Protein AF-A0AA43BZS1-F1 (afdb_monomer_lite)

Foldseek 3Di:
DDPPPPPPPDPPPLLVVLVVQLVVLVVCCVPPNVLSLLSNLCSLQVVVVCVVVVVDDDPPCPVVPDPCVVLSVCLNCVLNVLSNVVSVCVVVVNPCVPPPLVSLLSNLLSSVVVVLVVLCVPPNLLLSLLVVLVVVLVVLVVVLVCVLVVVVPDDDDPVNSVVSVVVSCVVRVVSNVLSVVCNVPLLVSLVVLLVVLVVCCVVCVVVCVVVVDDPSVVSSVCSVRNVSSNSSSVSSNPPDPPPDPVPPPPPPPD

pLDDT: mean 76.01, std 12.67, range [39.31, 96.25]

Structure (mmCIF, N/CA/C/O backbone):
data_AF-A0AA43BZS1-F1
#
_entry.id   AF-A0AA43BZS1-F1
#
loop_
_atom_site.group_PDB
_atom_site.id
_atom_site.type_symbol
_atom_site.label_atom_id
_atom_site.label_alt_id
_atom_site.label_comp_id
_atom_site.label_asym_id
_atom_site.label_entity_id
_atom_site.label_seq_id
_atom_site.pdbx_PDB_ins_code
_atom_site.Cartn_x
_atom_site.Cartn_y
_atom_site.Cartn_z
_atom_site.occupancy
_atom_site.B_iso_or_equiv
_atom_site.auth_seq_id
_atom_site.auth_comp_id
_atom_site.auth_asym_id
_atom_site.auth_atom_id
_atom_site.pdbx_PDB_model_num
ATOM 1 N N . MET A 1 1 ? -8.478 15.713 36.313 1.00 43.59 1 MET A N 1
ATOM 2 C CA . MET A 1 1 ? -8.387 14.902 35.077 1.00 43.59 1 MET A CA 1
ATOM 3 C C . MET A 1 1 ? -7.015 15.096 34.445 1.00 43.59 1 MET A C 1
ATOM 5 O O . MET A 1 1 ? -6.800 16.053 33.711 1.00 43.59 1 MET A O 1
ATOM 9 N N . ALA A 1 2 ? -6.055 14.243 34.801 1.00 39.31 2 ALA A N 1
ATOM 10 C CA . ALA A 1 2 ? -4.711 14.288 34.236 1.00 39.31 2 ALA A CA 1
ATOM 11 C C . ALA A 1 2 ? -4.732 13.623 32.853 1.00 39.31 2 ALA A C 1
ATOM 13 O O . ALA A 1 2 ? -5.056 12.443 32.741 1.00 39.31 2 ALA A O 1
ATOM 14 N N . ARG A 1 3 ? -4.402 14.378 31.797 1.00 50.75 3 ARG A N 1
ATOM 15 C CA . ARG A 1 3 ? -4.101 13.808 30.479 1.00 50.75 3 ARG A CA 1
ATOM 16 C C . ARG A 1 3 ? -2.935 12.840 30.666 1.00 50.75 3 ARG A C 1
ATOM 18 O O . ARG A 1 3 ? -1.816 13.290 30.902 1.00 50.75 3 ARG A O 1
ATOM 25 N N . GLN A 1 4 ? -3.185 11.534 30.569 1.00 46.75 4 GLN A N 1
ATOM 26 C CA . GLN A 1 4 ? -2.123 10.566 30.324 1.00 46.75 4 GLN A CA 1
ATOM 27 C C . GLN A 1 4 ? -1.453 10.991 29.018 1.00 46.75 4 GLN A C 1
ATOM 29 O O . GLN A 1 4 ? -1.990 10.800 27.928 1.00 46.75 4 GLN A O 1
ATOM 34 N N . ALA A 1 5 ? -0.315 11.670 29.145 1.00 46.59 5 ALA A N 1
ATOM 35 C CA . ALA A 1 5 ? 0.563 11.950 28.034 1.00 46.59 5 ALA A CA 1
ATOM 36 C C . ALA A 1 5 ? 0.960 10.587 27.471 1.00 46.59 5 ALA A C 1
ATOM 38 O O . ALA A 1 5 ? 1.724 9.852 28.098 1.00 46.59 5 ALA A O 1
ATOM 39 N N . GLY A 1 6 ? 0.350 10.219 26.343 1.00 43.16 6 GLY A N 1
ATOM 40 C CA . GLY A 1 6 ? 0.634 8.980 25.642 1.00 43.16 6 GLY A CA 1
ATOM 41 C C . GLY A 1 6 ? 2.108 8.970 25.290 1.00 43.16 6 GLY A C 1
ATOM 42 O O . GLY A 1 6 ? 2.522 9.603 24.320 1.00 43.16 6 GLY A O 1
ATOM 43 N N . ARG A 1 7 ? 2.911 8.286 26.109 1.00 47.22 7 ARG A N 1
ATOM 44 C CA . ARG A 1 7 ? 4.278 7.945 25.749 1.00 47.22 7 ARG A CA 1
ATOM 45 C C . ARG A 1 7 ? 4.152 7.129 24.476 1.00 47.22 7 ARG A C 1
ATOM 47 O O . ARG A 1 7 ? 3.562 6.052 24.489 1.00 47.22 7 ARG A O 1
ATOM 54 N N . VAL A 1 8 ? 4.636 7.688 23.373 1.00 54.53 8 VAL A N 1
ATOM 55 C CA . VAL A 1 8 ? 4.822 6.943 22.135 1.00 54.53 8 VAL A CA 1
ATOM 56 C C . VAL A 1 8 ? 5.795 5.829 22.495 1.00 54.53 8 VAL A C 1
ATOM 58 O O . VAL A 1 8 ? 6.984 6.081 22.676 1.00 54.53 8 VAL A O 1
ATOM 61 N N . ALA A 1 9 ? 5.269 4.628 22.733 1.00 58.72 9 ALA A N 1
ATOM 62 C CA . ALA A 1 9 ? 6.090 3.461 22.983 1.00 58.72 9 ALA A CA 1
ATOM 63 C C . ALA A 1 9 ? 6.935 3.262 21.727 1.00 58.72 9 ALA A C 1
ATOM 65 O O . ALA A 1 9 ? 6.395 3.083 20.632 1.00 58.72 9 ALA A O 1
ATOM 66 N N . LEU A 1 10 ? 8.252 3.399 21.873 1.00 59.41 10 LEU A N 1
ATOM 67 C CA . LEU A 1 10 ? 9.164 3.116 20.778 1.00 59.41 10 LEU A CA 1
ATOM 68 C C . LEU A 1 10 ? 8.931 1.666 20.340 1.00 59.41 10 LEU A C 1
ATOM 70 O O . LEU A 1 10 ? 8.751 0.800 21.204 1.00 59.41 10 LEU A O 1
ATOM 74 N N . PRO A 1 11 ? 8.894 1.394 19.025 1.00 61.44 11 PRO A N 1
ATOM 75 C CA . PRO A 1 11 ? 8.730 0.036 18.542 1.00 61.44 11 PRO A CA 1
ATOM 76 C C . PRO A 1 11 ? 9.840 -0.846 19.128 1.00 61.44 11 PRO A C 1
ATOM 78 O O . PRO A 1 11 ? 10.989 -0.402 19.231 1.00 61.44 11 PRO A O 1
ATOM 81 N N . PRO A 1 12 ? 9.518 -2.085 19.526 1.00 75.62 12 PRO A N 1
ATOM 82 C CA . PRO A 1 12 ? 10.500 -2.975 20.120 1.00 75.62 12 PRO A CA 1
ATOM 83 C C . PRO A 1 12 ? 11.633 -3.231 19.112 1.00 75.62 12 PRO A C 1
ATOM 85 O O . PRO A 1 12 ? 11.389 -3.361 17.909 1.00 75.62 12 PRO A O 1
ATOM 88 N N . LEU A 1 13 ? 12.879 -3.308 19.600 1.00 74.94 13 LEU A N 1
ATOM 89 C CA . LEU A 1 13 ? 14.094 -3.501 18.786 1.00 74.94 13 LEU A CA 1
ATOM 90 C C . LEU A 1 13 ? 13.976 -4.591 17.695 1.00 74.94 13 LEU A C 1
ATOM 92 O O . LEU A 1 13 ? 14.428 -4.340 16.577 1.00 74.94 13 LEU A O 1
ATOM 96 N N . PRO A 1 14 ? 13.335 -5.755 17.938 1.00 73.69 14 PRO A N 1
ATOM 97 C CA . PRO A 1 14 ? 13.127 -6.773 16.907 1.00 73.69 14 PRO A CA 1
ATOM 98 C C . PRO A 1 14 ? 12.313 -6.275 15.709 1.00 73.69 14 PRO A C 1
ATOM 100 O O . PRO A 1 14 ? 12.603 -6.643 14.575 1.00 73.69 14 PRO A O 1
ATOM 103 N N . GLY A 1 15 ? 11.316 -5.415 15.938 1.00 71.62 15 GLY A N 1
ATOM 104 C CA . GLY A 1 15 ? 10.502 -4.831 14.872 1.00 71.62 15 GLY A CA 1
ATOM 105 C C . GLY A 1 15 ? 11.292 -3.842 14.015 1.00 71.62 15 GLY A C 1
ATOM 106 O O . GLY A 1 15 ? 11.150 -3.835 12.794 1.00 71.62 15 GLY A O 1
ATOM 107 N N . LEU A 1 16 ? 12.174 -3.055 14.637 1.00 75.38 16 LEU A N 1
ATOM 108 C CA . LEU A 1 16 ? 13.083 -2.157 13.917 1.00 75.38 16 LEU A CA 1
ATOM 109 C C . LEU A 1 16 ? 14.104 -2.938 13.083 1.00 75.38 16 LEU A C 1
ATOM 111 O O . LEU A 1 16 ? 14.312 -2.613 11.916 1.00 75.38 16 LEU A O 1
ATOM 115 N N . ALA A 1 17 ? 14.695 -3.991 13.653 1.00 78.88 17 ALA A N 1
ATOM 116 C CA . ALA A 1 17 ? 15.634 -4.857 12.945 1.00 78.88 17 ALA A CA 1
ATOM 117 C C . ALA A 1 17 ? 14.970 -5.555 11.748 1.00 78.88 17 ALA A C 1
ATOM 119 O O . ALA A 1 17 ? 15.540 -5.589 10.661 1.00 78.88 17 ALA A O 1
ATOM 120 N N . ALA A 1 18 ? 13.741 -6.044 11.923 1.00 76.75 18 ALA A N 1
ATOM 121 C CA . ALA A 1 18 ? 12.949 -6.649 10.860 1.00 76.75 18 ALA A CA 1
ATOM 122 C C . ALA A 1 18 ? 12.664 -5.676 9.714 1.00 76.75 18 ALA A C 1
ATOM 124 O O . ALA A 1 18 ? 12.919 -5.994 8.555 1.00 76.75 18 ALA A O 1
ATOM 125 N N . ALA A 1 19 ? 12.190 -4.469 10.040 1.00 70.88 19 ALA A N 1
ATOM 126 C CA . ALA A 1 19 ? 11.928 -3.428 9.053 1.00 70.88 19 ALA A CA 1
ATOM 127 C C . ALA A 1 19 ? 13.203 -3.045 8.286 1.00 70.88 19 ALA A C 1
ATOM 129 O O . ALA A 1 19 ? 13.174 -2.947 7.060 1.00 70.88 19 ALA A O 1
ATOM 130 N N . ALA A 1 20 ? 14.330 -2.896 8.989 1.00 81.06 20 ALA A N 1
ATOM 131 C CA . ALA A 1 20 ? 15.623 -2.637 8.366 1.00 81.06 20 ALA A CA 1
ATOM 132 C C . ALA A 1 20 ? 16.044 -3.776 7.424 1.00 81.06 20 ALA A C 1
ATOM 134 O O . ALA A 1 20 ? 16.483 -3.501 6.311 1.00 81.06 20 ALA A O 1
ATOM 135 N N . LEU A 1 21 ? 15.855 -5.040 7.824 1.00 83.69 21 LEU A N 1
ATOM 136 C CA . LEU A 1 21 ? 16.165 -6.203 6.986 1.00 83.69 21 LEU A CA 1
ATOM 137 C C . LEU A 1 21 ? 15.304 -6.244 5.714 1.00 83.69 21 LEU A C 1
ATOM 139 O O . LEU A 1 21 ? 15.823 -6.544 4.642 1.00 83.69 21 LEU A O 1
ATOM 143 N N . VAL A 1 22 ? 14.008 -5.916 5.820 1.00 76.69 22 VAL A N 1
ATOM 144 C CA . VAL A 1 22 ? 13.105 -5.816 4.660 1.00 76.69 22 VAL A CA 1
ATOM 145 C C . VAL A 1 22 ? 13.590 -4.740 3.698 1.00 76.69 22 VAL A C 1
ATOM 147 O O . VAL A 1 22 ? 13.794 -5.024 2.519 1.00 76.69 22 VAL A O 1
ATOM 150 N N . ILE A 1 23 ? 13.807 -3.522 4.200 1.00 76.38 23 ILE A N 1
ATOM 151 C CA . ILE A 1 23 ? 14.242 -2.381 3.383 1.00 76.38 23 ILE A CA 1
ATOM 152 C C . ILE A 1 23 ? 15.582 -2.693 2.713 1.00 76.38 23 ILE A C 1
ATOM 154 O O . ILE A 1 23 ? 15.722 -2.522 1.504 1.00 76.38 23 ILE A O 1
ATOM 158 N N . LEU A 1 24 ? 16.549 -3.195 3.480 1.00 82.75 24 LEU A N 1
ATOM 159 C CA . LEU A 1 24 ? 17.873 -3.528 2.972 1.00 82.75 24 LEU A CA 1
ATOM 160 C C . LEU A 1 24 ? 17.811 -4.658 1.939 1.00 82.75 24 LEU A C 1
ATOM 162 O O . LEU A 1 24 ? 18.453 -4.557 0.901 1.00 82.75 24 LEU A O 1
ATOM 166 N N . GLY A 1 25 ? 17.016 -5.701 2.186 1.00 80.69 25 GLY A N 1
ATOM 167 C CA . GLY A 1 25 ? 16.848 -6.813 1.253 1.00 80.69 25 GLY A CA 1
ATOM 168 C C . GLY A 1 25 ? 16.236 -6.385 -0.078 1.00 80.69 25 GLY A C 1
ATOM 169 O O . GLY A 1 25 ? 16.700 -6.821 -1.128 1.00 80.69 25 GLY A O 1
ATOM 170 N N . VAL A 1 26 ? 15.245 -5.487 -0.048 1.00 76.19 26 VAL A N 1
ATOM 171 C CA . VAL A 1 26 ? 14.644 -4.915 -1.263 1.00 76.19 26 VAL A CA 1
ATOM 172 C C . VAL A 1 26 ? 15.638 -4.020 -2.003 1.00 76.19 26 VAL A C 1
ATOM 174 O O . VAL A 1 26 ? 15.791 -4.148 -3.211 1.00 76.19 26 VAL A O 1
ATOM 177 N N . LEU A 1 27 ? 16.359 -3.137 -1.308 1.00 73.62 27 LEU A N 1
ATOM 178 C CA . LEU A 1 27 ? 17.351 -2.277 -1.963 1.00 73.62 27 LEU A CA 1
ATOM 179 C C . LEU A 1 27 ? 18.484 -3.105 -2.585 1.00 73.62 27 LEU A C 1
ATOM 181 O O . LEU A 1 27 ? 18.832 -2.911 -3.747 1.00 73.62 27 LEU A O 1
ATOM 185 N N . LEU A 1 28 ? 19.034 -4.070 -1.849 1.00 78.31 28 LEU A N 1
ATOM 186 C CA . LEU A 1 28 ? 20.093 -4.940 -2.362 1.00 78.31 28 LEU A CA 1
ATOM 187 C C . LEU A 1 28 ? 19.616 -5.811 -3.530 1.00 78.31 28 LEU A C 1
ATOM 189 O O . LEU A 1 28 ? 20.401 -6.068 -4.443 1.00 78.31 28 LEU A O 1
ATOM 193 N N . SER A 1 29 ? 18.349 -6.238 -3.538 1.00 75.19 29 SER A N 1
ATOM 194 C CA . SER A 1 29 ? 17.811 -7.000 -4.666 1.00 75.19 29 SER A CA 1
ATOM 195 C C . SER A 1 29 ? 17.658 -6.155 -5.925 1.00 75.19 29 SER A C 1
ATOM 197 O O . SER A 1 29 ? 17.888 -6.662 -7.019 1.00 75.19 29 SER A O 1
ATOM 199 N N . MET A 1 30 ? 17.336 -4.869 -5.769 1.00 72.75 30 MET A N 1
ATOM 200 C CA . MET A 1 30 ? 17.219 -3.928 -6.882 1.00 72.75 30 MET A CA 1
ATOM 201 C C . MET A 1 30 ? 18.576 -3.499 -7.452 1.00 72.75 30 MET A C 1
ATOM 203 O O . MET A 1 30 ? 18.679 -3.305 -8.660 1.00 72.75 30 MET A O 1
ATOM 207 N N . PHE A 1 31 ? 19.601 -3.328 -6.609 1.00 78.25 31 PHE A N 1
ATOM 208 C CA . PHE A 1 31 ? 20.868 -2.704 -7.023 1.00 78.25 31 PHE A CA 1
ATOM 209 C C . PHE A 1 31 ? 22.065 -3.653 -7.128 1.00 78.25 31 PHE A C 1
ATOM 211 O O . PHE A 1 31 ? 23.035 -3.307 -7.798 1.00 78.25 31 PHE A O 1
ATOM 218 N N . VAL A 1 32 ? 22.046 -4.808 -6.454 1.00 84.56 32 VAL A N 1
ATOM 219 C CA . VAL A 1 32 ? 23.227 -5.684 -6.344 1.00 84.56 32 VAL A CA 1
ATOM 220 C C . VAL A 1 32 ? 22.974 -7.049 -6.965 1.00 84.56 32 VAL A C 1
ATOM 222 O O . VAL A 1 32 ? 23.654 -7.428 -7.914 1.00 84.56 32 VAL A O 1
ATOM 225 N N . ALA A 1 33 ? 22.027 -7.811 -6.418 1.00 78.12 33 ALA A N 1
ATOM 226 C CA . ALA A 1 33 ? 21.714 -9.148 -6.907 1.00 78.12 33 ALA A CA 1
ATOM 227 C C . ALA A 1 33 ? 20.322 -9.582 -6.460 1.00 78.12 33 ALA A C 1
ATOM 229 O O . ALA A 1 33 ? 19.979 -9.499 -5.282 1.00 78.12 33 ALA A O 1
ATOM 230 N N . GLU A 1 34 ? 19.553 -10.162 -7.376 1.00 73.31 34 GLU A N 1
ATOM 231 C CA . GLU A 1 34 ? 18.164 -10.550 -7.117 1.00 73.31 34 GLU A CA 1
ATOM 232 C C . GLU A 1 34 ? 18.011 -11.546 -5.951 1.00 73.31 34 GLU A C 1
ATOM 234 O O . GLU A 1 34 ? 16.978 -11.572 -5.288 1.00 73.31 34 GLU A O 1
ATOM 239 N N . GLY A 1 35 ? 19.058 -12.319 -5.633 1.00 75.69 35 GLY A N 1
ATOM 240 C CA . GLY A 1 35 ? 19.080 -13.250 -4.499 1.00 75.69 35 GLY A CA 1
ATOM 241 C C . GLY A 1 35 ? 18.922 -12.594 -3.119 1.00 75.69 35 GLY A C 1
ATOM 242 O O . GLY A 1 35 ? 18.539 -13.261 -2.158 1.00 75.69 35 GLY A O 1
ATOM 243 N N . PHE A 1 36 ? 19.138 -11.280 -2.998 1.00 82.69 36 PHE A N 1
ATOM 244 C CA . PHE A 1 36 ? 18.903 -10.558 -1.742 1.00 82.69 36 PHE A CA 1
ATOM 245 C C . PHE A 1 36 ? 17.416 -10.404 -1.390 1.00 82.69 36 PHE A C 1
ATOM 247 O O . PHE A 1 36 ? 17.094 -10.029 -0.260 1.00 82.69 36 PHE A O 1
ATOM 254 N N . LEU A 1 37 ? 16.498 -10.793 -2.285 1.00 77.62 37 LEU A N 1
ATOM 255 C CA . LEU A 1 37 ? 15.070 -10.878 -1.968 1.00 77.62 37 LEU A CA 1
ATOM 256 C C . LEU A 1 37 ? 14.794 -11.850 -0.806 1.00 77.62 37 LEU A C 1
ATOM 258 O O . LEU A 1 37 ? 13.868 -11.632 -0.023 1.00 77.62 37 LEU A O 1
ATOM 262 N N . ALA A 1 38 ? 15.630 -12.882 -0.639 1.00 79.75 38 ALA A N 1
ATOM 263 C CA . ALA A 1 38 ? 15.563 -13.783 0.508 1.00 79.75 38 ALA A CA 1
ATOM 264 C C . ALA A 1 38 ? 15.770 -13.041 1.841 1.00 79.75 38 ALA A C 1
ATOM 266 O O . ALA A 1 38 ? 15.114 -13.362 2.832 1.00 79.75 38 ALA A O 1
ATOM 267 N N . LEU A 1 39 ? 16.621 -12.008 1.861 1.00 84.69 39 LEU A N 1
ATOM 268 C CA . LEU A 1 39 ? 16.833 -11.157 3.033 1.00 84.69 39 LEU A CA 1
ATOM 269 C C . LEU A 1 39 ? 15.561 -10.366 3.365 1.00 84.69 39 LEU A C 1
ATOM 271 O O . LEU A 1 39 ? 15.179 -10.267 4.528 1.00 84.69 39 LEU A O 1
ATOM 275 N N . ALA A 1 40 ? 14.855 -9.872 2.344 1.00 76.88 40 ALA A N 1
ATOM 276 C CA . ALA A 1 40 ? 13.576 -9.201 2.547 1.00 76.88 40 ALA A CA 1
ATOM 277 C C . ALA A 1 40 ? 12.517 -10.160 3.114 1.00 76.88 40 ALA A C 1
ATOM 279 O O . ALA A 1 40 ? 11.799 -9.806 4.051 1.00 76.88 40 ALA A O 1
ATOM 280 N N . GLY A 1 41 ? 12.476 -11.399 2.613 1.00 77.50 41 GLY A N 1
ATOM 281 C CA . GLY A 1 41 ? 11.651 -12.467 3.180 1.00 77.50 41 GLY A CA 1
ATOM 282 C C . GLY A 1 41 ? 11.986 -12.735 4.651 1.00 77.50 41 GLY A C 1
ATOM 283 O O . GLY A 1 41 ? 11.098 -12.724 5.501 1.00 77.50 41 GLY A O 1
ATOM 284 N N . LEU A 1 42 ? 13.266 -12.892 4.990 1.00 82.06 42 LEU A N 1
ATOM 285 C CA . LEU A 1 42 ? 13.703 -13.085 6.376 1.00 82.06 42 LEU A CA 1
ATOM 286 C C . LEU A 1 42 ? 13.335 -11.905 7.282 1.00 82.06 42 LEU A C 1
ATOM 288 O O . LEU A 1 42 ? 12.961 -12.122 8.428 1.00 82.06 42 LEU A O 1
ATOM 292 N N . GLY A 1 43 ? 13.378 -10.670 6.787 1.00 79.69 43 GLY A N 1
ATOM 293 C CA . GLY A 1 43 ? 12.904 -9.509 7.539 1.00 79.69 43 GLY A CA 1
ATOM 294 C C . GLY A 1 43 ? 11.401 -9.549 7.798 1.00 79.69 43 GLY A C 1
ATOM 295 O O . GLY A 1 43 ? 10.955 -9.307 8.918 1.00 79.69 43 GLY A O 1
ATOM 296 N N . ALA A 1 44 ? 10.618 -9.888 6.774 1.00 74.31 44 ALA A N 1
ATOM 297 C CA . ALA A 1 44 ? 9.161 -9.898 6.850 1.00 74.31 44 ALA A CA 1
ATOM 298 C C . ALA A 1 44 ? 8.627 -11.039 7.732 1.00 74.31 44 ALA A C 1
ATOM 300 O O . ALA A 1 44 ? 7.683 -10.843 8.498 1.00 74.31 44 ALA A O 1
ATOM 301 N N . PHE A 1 45 ? 9.237 -12.222 7.639 1.00 78.06 45 PHE A N 1
ATOM 302 C CA . PHE A 1 45 ? 8.758 -13.444 8.292 1.00 78.06 45 PHE A CA 1
ATOM 303 C C . PHE A 1 45 ? 9.565 -13.825 9.544 1.00 78.06 45 PHE A C 1
ATOM 305 O O . PHE A 1 45 ? 9.044 -14.499 10.434 1.00 78.06 45 PHE A O 1
ATOM 312 N N . GLY A 1 46 ? 10.815 -13.371 9.658 1.00 79.06 46 GLY A N 1
ATOM 313 C CA . GLY A 1 46 ? 11.747 -13.734 10.730 1.00 79.06 46 GLY A CA 1
ATOM 314 C C . GLY A 1 46 ? 11.235 -13.453 12.142 1.00 79.06 46 GLY A C 1
ATOM 315 O O . GLY A 1 46 ? 11.280 -14.363 12.965 1.00 79.06 46 GLY A O 1
ATOM 316 N N . PRO A 1 47 ? 10.671 -12.268 12.451 1.00 74.38 47 PRO A N 1
ATOM 317 C CA . PRO A 1 47 ? 10.100 -12.008 13.774 1.00 74.38 47 PRO A CA 1
ATOM 318 C C . PRO A 1 47 ? 8.980 -12.978 14.143 1.00 74.38 47 PRO A C 1
ATOM 320 O O . PRO A 1 47 ? 8.829 -13.323 15.310 1.00 74.38 47 PRO A O 1
ATOM 323 N N . GLY A 1 48 ? 8.202 -13.425 13.155 1.00 70.12 48 GLY A N 1
ATOM 324 C CA . GLY A 1 48 ? 7.151 -14.412 13.365 1.00 70.12 48 GLY A CA 1
ATOM 325 C C . GLY A 1 48 ? 7.698 -15.786 13.710 1.00 70.12 48 GLY A C 1
ATOM 326 O O . GLY A 1 48 ? 7.306 -16.371 14.716 1.00 70.12 48 GLY A O 1
ATOM 327 N N . ILE A 1 49 ? 8.684 -16.244 12.940 1.00 73.50 49 ILE A N 1
ATOM 328 C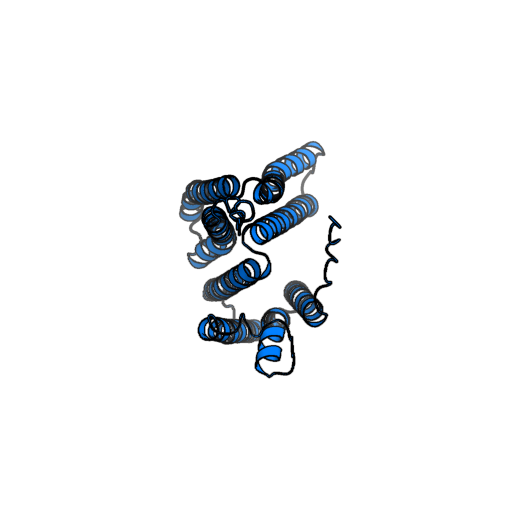 CA . ILE A 1 49 ? 9.380 -17.511 13.188 1.00 73.50 49 ILE A CA 1
ATOM 329 C C . ILE A 1 49 ? 10.063 -17.494 14.564 1.00 73.50 49 ILE A C 1
ATOM 331 O O . ILE A 1 49 ? 9.941 -18.445 15.329 1.00 73.50 49 ILE A O 1
ATOM 335 N N . LEU A 1 50 ? 10.734 -16.397 14.928 1.00 77.75 50 LEU A N 1
ATOM 336 C CA . LEU A 1 50 ? 11.411 -16.262 16.223 1.00 77.75 50 LEU A CA 1
ATOM 337 C C . LEU A 1 50 ? 10.438 -16.272 17.415 1.00 77.75 50 LEU A C 1
ATOM 339 O O . LEU A 1 50 ? 10.798 -16.745 18.497 1.00 77.75 50 LEU A O 1
ATOM 343 N N . ARG A 1 51 ? 9.209 -15.772 17.230 1.00 72.56 51 ARG A N 1
ATOM 344 C CA . ARG A 1 51 ? 8.135 -15.884 18.229 1.00 72.56 51 ARG A CA 1
ATOM 345 C C . ARG A 1 51 ? 7.621 -17.316 18.344 1.00 72.56 51 ARG A C 1
ATOM 347 O O . ARG A 1 51 ? 7.451 -17.797 19.459 1.00 72.56 51 ARG A O 1
ATOM 354 N N . GLU A 1 52 ? 7.421 -18.012 17.226 1.00 71.50 52 GLU A N 1
ATOM 355 C CA . GLU A 1 52 ? 6.979 -19.416 17.232 1.00 71.50 52 GLU A CA 1
ATOM 356 C C . GLU A 1 52 ? 8.006 -20.358 17.863 1.00 71.50 52 GLU A C 1
ATOM 358 O O . GLU A 1 52 ? 7.637 -21.270 18.600 1.00 71.50 52 GLU A O 1
ATOM 363 N N . LEU A 1 53 ? 9.295 -20.092 17.651 1.00 78.50 53 LEU A N 1
ATOM 364 C CA . LEU A 1 53 ? 10.394 -20.819 18.292 1.00 78.50 53 LEU A CA 1
ATOM 365 C C . LEU A 1 53 ? 10.556 -20.481 19.787 1.00 78.50 53 LEU A C 1
ATOM 367 O O . LEU A 1 53 ? 11.404 -21.063 20.463 1.00 78.50 53 LEU A O 1
ATOM 371 N N . GLY A 1 54 ? 9.772 -19.538 20.320 1.00 77.00 54 GLY A N 1
ATOM 372 C CA . GLY A 1 54 ? 9.822 -19.122 21.723 1.00 77.00 54 GLY A CA 1
ATOM 373 C C . GLY A 1 54 ? 11.065 -18.310 22.102 1.00 77.00 54 GLY A C 1
ATOM 374 O O . GLY A 1 54 ? 11.299 -18.085 23.291 1.00 77.00 54 GLY A O 1
ATOM 375 N N . TRP A 1 55 ? 11.859 -17.864 21.122 1.00 79.44 55 TRP A N 1
ATOM 376 C CA . TRP A 1 55 ? 13.048 -17.029 21.347 1.00 79.44 55 TRP A CA 1
ATOM 377 C C . TRP A 1 55 ? 12.688 -15.573 21.651 1.00 79.44 55 TRP A C 1
ATOM 379 O O . TRP A 1 55 ? 13.413 -14.897 22.377 1.00 79.44 55 TRP A O 1
ATOM 389 N N . LEU A 1 56 ? 11.548 -15.099 21.145 1.00 71.38 56 LEU A N 1
ATOM 390 C CA . LEU A 1 56 ? 10.974 -13.797 21.477 1.00 71.38 56 LEU A CA 1
ATOM 391 C C . LEU A 1 56 ? 9.801 -13.976 22.447 1.00 71.38 56 LEU A C 1
ATOM 393 O O . LEU A 1 56 ? 8.703 -14.354 22.046 1.00 71.38 56 LEU A O 1
ATOM 397 N N . ARG A 1 57 ? 10.040 -13.702 23.735 1.00 63.78 57 ARG A N 1
ATOM 398 C CA . ARG A 1 57 ? 8.994 -13.619 24.767 1.00 63.78 57 ARG A CA 1
ATOM 399 C C . ARG A 1 57 ? 8.491 -12.181 24.866 1.00 63.78 57 ARG A C 1
ATOM 401 O O . ARG A 1 57 ? 9.051 -11.392 25.619 1.00 63.78 57 ARG A O 1
ATOM 408 N N . ASP A 1 58 ? 7.446 -11.853 24.111 1.00 63.34 58 ASP A N 1
ATOM 409 C CA . ASP A 1 58 ? 6.667 -10.627 24.326 1.00 63.34 58 ASP A CA 1
ATOM 410 C C . ASP A 1 58 ? 5.527 -10.941 25.308 1.00 63.34 58 ASP A C 1
ATOM 412 O O . ASP A 1 58 ? 4.690 -11.813 25.062 1.00 63.34 58 ASP A O 1
ATOM 416 N N . HIS A 1 59 ? 5.530 -10.281 26.468 1.00 53.50 59 HIS A N 1
ATOM 417 C CA . HIS A 1 59 ? 4.630 -10.601 27.583 1.00 53.50 59 HIS A CA 1
ATOM 418 C C . HIS A 1 59 ? 3.196 -10.061 27.421 1.00 53.50 59 HIS A C 1
ATOM 420 O O . HIS A 1 59 ? 2.308 -10.507 28.144 1.00 53.50 59 HIS A O 1
ATOM 426 N N . ASP A 1 60 ? 2.934 -9.205 26.429 1.00 54.28 60 ASP A N 1
ATOM 427 C CA . ASP A 1 60 ? 1.630 -8.544 26.251 1.00 54.28 60 ASP A CA 1
ATOM 428 C C . ASP A 1 60 ? 0.677 -9.279 25.270 1.00 54.28 60 ASP A C 1
ATOM 430 O O . ASP A 1 60 ? -0.442 -8.832 25.018 1.00 54.28 60 ASP A O 1
ATOM 434 N N . GLU A 1 61 ? 1.082 -10.427 24.705 1.00 50.44 61 GLU A N 1
ATOM 435 C CA . GLU A 1 61 ? 0.478 -11.000 23.482 1.00 50.44 61 GLU A CA 1
ATOM 436 C C . GLU A 1 61 ? -0.407 -12.253 23.690 1.00 50.44 61 GLU A C 1
ATOM 438 O O . GLU A 1 61 ? -1.102 -12.688 22.765 1.00 50.44 61 GLU A O 1
ATOM 443 N N . PHE A 1 62 ? -0.470 -12.810 24.907 1.00 51.03 62 PHE A N 1
ATOM 444 C CA . PHE A 1 62 ? -1.210 -14.053 25.203 1.00 51.03 62 PHE A CA 1
ATOM 445 C C . PHE A 1 62 ? -2.746 -13.959 25.036 1.00 51.03 62 PHE A C 1
ATOM 447 O O . PHE A 1 62 ? -3.397 -14.992 24.895 1.00 51.03 62 PHE A O 1
ATOM 454 N N . GLN A 1 63 ? -3.346 -12.761 24.940 1.00 48.62 63 GLN A N 1
ATOM 455 C CA . GLN A 1 63 ? -4.783 -12.588 24.636 1.00 48.62 63 GLN A CA 1
ATOM 456 C C . GLN A 1 63 ? -5.114 -12.442 23.131 1.00 48.62 63 GLN A C 1
ATOM 458 O O . GLN A 1 63 ? -6.277 -12.552 22.749 1.00 48.62 63 GLN A O 1
ATOM 463 N N . ARG A 1 64 ? -4.119 -12.284 22.241 1.00 51.28 64 ARG A N 1
ATOM 464 C CA . ARG A 1 64 ? -4.313 -12.239 20.768 1.00 51.28 64 ARG A CA 1
ATOM 465 C C . ARG A 1 64 ? -4.140 -13.601 20.082 1.00 51.28 64 ARG A C 1
ATOM 467 O O . ARG A 1 64 ? -4.418 -13.761 18.895 1.00 51.28 64 ARG A O 1
ATOM 474 N N . GLN A 1 65 ? -3.654 -14.582 20.837 1.00 54.03 65 GLN A N 1
ATOM 475 C CA . GLN A 1 65 ? -3.014 -15.804 20.353 1.00 54.03 65 GLN A CA 1
ATOM 476 C C . GLN A 1 65 ? -3.945 -16.992 20.034 1.00 54.03 65 GLN A C 1
ATOM 478 O O . GLN A 1 65 ? -3.428 -18.062 19.719 1.00 54.03 65 GLN A O 1
ATOM 483 N N . ALA A 1 66 ? -5.278 -16.880 20.070 1.00 47.22 66 ALA A N 1
ATOM 484 C CA . ALA A 1 66 ? -6.161 -18.042 19.840 1.00 47.22 66 ALA A CA 1
ATOM 485 C C . ALA A 1 66 ? -6.873 -18.085 18.468 1.00 47.22 66 ALA A C 1
ATOM 487 O O . ALA A 1 66 ? -7.149 -19.173 17.976 1.00 47.22 66 ALA A O 1
ATOM 488 N N . ALA A 1 67 ? -7.123 -16.954 17.797 1.00 44.34 67 ALA A N 1
ATOM 489 C CA . ALA A 1 67 ? -8.002 -16.920 16.612 1.00 44.34 67 ALA A CA 1
ATOM 490 C C . ALA A 1 67 ? -7.292 -16.896 15.235 1.00 44.34 67 ALA A C 1
ATOM 492 O O . ALA A 1 67 ? -7.959 -16.821 14.206 1.00 44.34 67 ALA A O 1
ATOM 493 N N . HIS A 1 68 ? -5.954 -16.945 15.170 1.00 51.38 68 HIS A N 1
ATOM 494 C CA . HIS A 1 68 ? -5.224 -16.727 13.904 1.00 51.38 68 HIS A CA 1
ATOM 495 C C . HIS A 1 68 ? -4.077 -17.704 13.605 1.00 51.38 68 HIS A C 1
ATOM 497 O O . HIS A 1 68 ? -3.325 -17.471 12.666 1.00 51.38 68 HIS A O 1
ATOM 503 N N . ARG A 1 69 ? -3.922 -18.808 14.350 1.00 54.62 69 ARG A N 1
ATOM 504 C CA . ARG A 1 69 ? -2.745 -19.691 14.199 1.00 54.62 69 ARG A CA 1
ATOM 505 C C . ARG A 1 69 ? -2.648 -20.339 12.815 1.00 54.62 69 ARG A C 1
ATOM 507 O O . ARG A 1 69 ? -1.604 -20.256 12.191 1.00 54.62 69 ARG A O 1
ATOM 514 N N . ALA A 1 70 ? -3.729 -20.896 12.270 1.00 49.59 70 ALA A N 1
ATOM 515 C CA . ALA A 1 70 ? -3.661 -21.582 10.973 1.00 49.59 70 ALA A CA 1
ATOM 516 C C . ALA A 1 70 ? -3.364 -20.632 9.794 1.00 49.59 70 ALA A C 1
ATOM 518 O O . ALA A 1 70 ? -2.519 -20.938 8.959 1.00 49.59 70 ALA A O 1
ATOM 519 N N . GLY A 1 71 ? -4.012 -19.460 9.750 1.00 51.91 71 GLY A N 1
ATOM 520 C CA . GLY A 1 71 ? -3.778 -18.459 8.701 1.00 51.91 71 GLY A CA 1
ATOM 521 C C . GLY A 1 71 ? -2.400 -17.802 8.803 1.00 51.91 71 GLY A C 1
ATOM 522 O O . GLY A 1 71 ? -1.762 -17.541 7.788 1.00 51.91 71 GLY A O 1
ATOM 523 N N . TYR A 1 72 ? -1.909 -17.600 10.026 1.00 62.84 72 TYR A N 1
ATOM 524 C CA . TYR A 1 72 ? -0.574 -17.072 10.279 1.00 62.84 72 TYR A CA 1
ATOM 525 C C . TYR A 1 72 ? 0.532 -18.064 9.893 1.00 62.84 72 TYR A C 1
ATOM 527 O O . TYR A 1 72 ? 1.448 -17.687 9.166 1.00 62.84 72 TYR A O 1
ATOM 535 N N . HIS A 1 73 ? 0.410 -19.339 10.282 1.00 59.38 73 HIS A N 1
ATOM 536 C CA . HIS A 1 73 ? 1.360 -20.382 9.882 1.00 59.38 73 HIS A CA 1
ATOM 537 C C . HIS A 1 73 ? 1.335 -20.619 8.365 1.00 59.38 73 HIS A C 1
ATOM 539 O O . HIS A 1 73 ? 2.390 -20.725 7.746 1.00 59.38 73 HIS A O 1
ATOM 545 N N . ALA A 1 74 ? 0.151 -20.646 7.738 1.00 60.31 74 ALA A N 1
ATOM 546 C CA . ALA A 1 74 ? 0.030 -20.785 6.285 1.00 60.31 74 ALA A CA 1
ATOM 547 C C . ALA A 1 74 ? 0.652 -19.595 5.538 1.00 60.31 74 ALA A C 1
ATOM 549 O O . ALA A 1 74 ? 1.307 -19.788 4.515 1.00 60.31 74 ALA A O 1
ATOM 550 N N . TYR A 1 75 ? 0.505 -18.377 6.067 1.00 66.56 75 TYR A N 1
ATOM 551 C CA . TYR A 1 75 ? 1.163 -17.188 5.531 1.00 66.56 75 TYR A CA 1
ATOM 552 C C . TYR A 1 75 ? 2.685 -17.234 5.703 1.00 66.56 75 TYR A C 1
ATOM 554 O O . TYR A 1 75 ? 3.405 -16.935 4.754 1.00 66.56 75 TYR A O 1
ATOM 562 N N . LEU A 1 76 ? 3.186 -17.629 6.877 1.00 67.50 76 LEU A N 1
ATOM 563 C CA . LEU A 1 76 ? 4.624 -17.728 7.130 1.00 67.50 76 LEU A CA 1
ATOM 564 C C . LEU A 1 76 ? 5.270 -18.787 6.242 1.00 67.50 76 LEU A C 1
ATOM 566 O O . LEU A 1 76 ? 6.241 -18.496 5.551 1.00 67.50 76 LEU A O 1
ATOM 570 N N . ILE A 1 77 ? 4.708 -19.995 6.220 1.00 72.25 77 ILE A N 1
ATOM 571 C CA . ILE A 1 77 ? 5.242 -21.107 5.431 1.00 72.25 77 ILE A CA 1
ATOM 572 C C . ILE A 1 77 ? 5.088 -20.806 3.940 1.00 72.25 77 ILE A C 1
ATOM 574 O O . ILE A 1 77 ? 6.057 -20.923 3.194 1.00 72.25 77 ILE A O 1
ATOM 578 N N . GLY A 1 78 ? 3.904 -20.368 3.503 1.00 68.12 78 GLY A N 1
ATOM 579 C CA . GLY A 1 78 ? 3.630 -20.056 2.102 1.00 68.12 78 GLY A CA 1
ATOM 580 C C . GLY A 1 78 ? 4.456 -18.878 1.594 1.00 68.12 78 GLY A C 1
ATOM 581 O O . GLY A 1 78 ? 5.077 -18.970 0.539 1.00 68.12 78 GLY A O 1
ATOM 582 N N . GLY A 1 79 ? 4.526 -17.790 2.357 1.00 69.50 79 GLY A N 1
ATOM 583 C CA . GLY A 1 79 ? 5.292 -16.599 2.005 1.00 69.50 79 GLY A CA 1
ATOM 584 C C . GLY A 1 79 ? 6.800 -16.846 1.992 1.00 69.50 79 GLY A C 1
ATOM 585 O O . GLY A 1 79 ? 7.468 -16.466 1.030 1.00 69.50 79 GLY A O 1
ATOM 586 N N . LEU A 1 80 ? 7.333 -17.544 3.001 1.00 72.94 80 LEU A N 1
ATOM 587 C CA . LEU A 1 80 ? 8.756 -17.882 3.072 1.00 72.94 80 LEU A CA 1
ATOM 588 C C . LEU A 1 80 ? 9.154 -18.872 1.970 1.00 72.94 80 LEU A C 1
ATOM 590 O O . LEU A 1 80 ? 10.141 -18.637 1.276 1.00 72.94 80 LEU A O 1
ATOM 594 N N . ALA A 1 81 ? 8.377 -19.942 1.769 1.00 73.38 81 ALA A N 1
ATOM 595 C CA . ALA A 1 81 ? 8.636 -20.912 0.707 1.00 73.38 81 ALA A CA 1
ATOM 596 C C . ALA A 1 81 ? 8.584 -20.244 -0.670 1.00 73.38 81 ALA A C 1
ATOM 598 O O . ALA A 1 81 ? 9.478 -20.456 -1.484 1.00 73.38 81 ALA A O 1
ATOM 599 N N . THR A 1 82 ? 7.598 -19.375 -0.908 1.00 71.00 82 THR A N 1
ATOM 600 C CA . THR A 1 82 ? 7.490 -18.641 -2.174 1.00 71.00 82 THR A CA 1
ATOM 601 C C . THR A 1 82 ? 8.681 -17.704 -2.371 1.00 71.00 82 THR A C 1
ATOM 603 O O . THR A 1 82 ? 9.296 -17.727 -3.433 1.00 71.00 82 THR A O 1
ATOM 606 N N . ALA A 1 83 ? 9.075 -16.934 -1.352 1.00 70.88 83 ALA A N 1
ATOM 607 C CA . ALA A 1 83 ? 10.244 -16.056 -1.434 1.00 70.88 83 ALA A CA 1
ATOM 608 C C . ALA A 1 83 ? 11.535 -16.842 -1.725 1.00 70.88 83 ALA A C 1
ATOM 610 O O . ALA A 1 83 ? 12.350 -16.418 -2.546 1.00 70.88 83 ALA A O 1
ATOM 611 N N . PHE A 1 84 ? 11.699 -18.010 -1.099 1.00 74.19 84 PHE A N 1
ATOM 612 C CA . PHE A 1 84 ? 12.868 -18.863 -1.293 1.00 74.19 84 PHE A CA 1
ATOM 613 C C . PHE A 1 84 ? 12.895 -19.499 -2.686 1.00 74.19 84 PHE A C 1
ATOM 615 O O . PHE A 1 84 ? 13.925 -19.466 -3.355 1.00 74.19 84 PHE A O 1
ATOM 622 N N . VAL A 1 85 ? 11.758 -20.021 -3.155 1.00 73.31 85 VAL A N 1
ATOM 623 C CA . VAL A 1 85 ? 11.618 -20.596 -4.500 1.00 73.31 85 VAL A CA 1
ATOM 624 C C . VAL A 1 85 ? 11.882 -19.535 -5.568 1.00 73.31 85 VAL A C 1
ATOM 626 O O . VAL A 1 85 ? 12.679 -19.781 -6.469 1.00 73.31 85 VAL A O 1
ATOM 629 N N . VAL A 1 86 ? 11.313 -18.331 -5.439 1.00 71.44 86 VAL A N 1
ATOM 630 C CA . VAL A 1 86 ? 11.592 -17.210 -6.360 1.00 71.44 86 VAL A CA 1
ATOM 631 C C . VAL A 1 86 ? 13.068 -16.864 -6.371 1.00 71.44 86 VAL A C 1
ATOM 633 O O . VAL A 1 86 ? 13.663 -16.752 -7.440 1.00 71.44 86 VAL A O 1
ATOM 636 N N . SER A 1 87 ? 13.660 -16.702 -5.188 1.00 73.56 87 SER A N 1
ATOM 637 C CA . SER A 1 87 ? 15.068 -16.345 -5.060 1.00 73.56 87 SER A CA 1
ATOM 638 C C . SER A 1 87 ? 15.982 -17.412 -5.668 1.00 73.56 87 SER A C 1
ATOM 640 O O . SER A 1 87 ? 16.990 -17.062 -6.276 1.00 73.56 87 SER A O 1
ATOM 642 N N . ALA A 1 88 ? 15.650 -18.696 -5.512 1.00 74.44 88 ALA A N 1
ATOM 643 C CA . ALA A 1 88 ? 16.425 -19.813 -6.047 1.00 74.44 88 ALA A CA 1
ATOM 644 C C . ALA A 1 88 ? 16.284 -19.964 -7.569 1.00 74.44 88 ALA A C 1
ATOM 646 O O . ALA A 1 88 ? 17.257 -20.302 -8.238 1.00 74.44 88 ALA A O 1
ATOM 647 N N . LEU A 1 89 ? 15.094 -19.713 -8.120 1.00 73.38 89 LEU A N 1
ATOM 648 C CA . LEU A 1 89 ? 14.863 -19.740 -9.568 1.00 73.38 89 LEU A CA 1
ATOM 649 C C . LEU A 1 89 ? 15.560 -18.555 -10.252 1.00 73.38 89 LEU A C 1
ATOM 651 O O . LEU A 1 89 ? 16.277 -18.743 -11.234 1.00 73.38 89 LEU A O 1
ATOM 655 N N . ARG A 1 90 ? 15.453 -17.350 -9.675 1.00 69.56 90 ARG A N 1
ATOM 656 C CA . ARG A 1 90 ? 16.125 -16.147 -10.195 1.00 69.56 90 ARG A CA 1
ATOM 657 C C . ARG A 1 90 ? 17.649 -16.224 -10.107 1.00 69.56 90 ARG A C 1
ATOM 659 O O . ARG A 1 90 ? 18.329 -15.842 -11.053 1.00 69.56 90 ARG A O 1
ATOM 666 N N . SER A 1 91 ? 18.213 -16.773 -9.027 1.00 72.75 91 SER A N 1
ATOM 667 C CA . SER A 1 91 ? 19.675 -16.905 -8.893 1.00 72.75 91 SER A CA 1
ATOM 668 C C . SER A 1 91 ? 20.307 -17.884 -9.888 1.00 72.75 91 SER A C 1
ATOM 670 O O . SER A 1 91 ? 21.512 -17.817 -10.124 1.00 72.75 91 SER A O 1
ATOM 672 N N . ARG A 1 92 ? 19.506 -18.768 -10.496 1.00 74.38 92 ARG A N 1
ATOM 673 C CA . ARG A 1 92 ? 19.936 -19.705 -11.545 1.00 74.38 92 ARG A CA 1
ATOM 674 C C . ARG A 1 92 ? 19.843 -19.130 -12.958 1.00 74.38 92 ARG A C 1
ATOM 676 O O . ARG A 1 92 ? 20.184 -19.829 -13.906 1.00 74.38 92 ARG A O 1
ATOM 683 N N . GLY A 1 93 ? 19.399 -17.882 -13.106 1.00 65.75 93 GLY A N 1
ATOM 684 C CA . GLY A 1 93 ? 19.205 -17.258 -14.413 1.00 65.75 93 GLY A CA 1
ATOM 685 C C . GLY A 1 93 ? 18.033 -17.844 -15.203 1.00 65.75 93 GLY A C 1
ATOM 686 O O . GLY A 1 93 ? 17.941 -17.599 -16.402 1.00 65.75 93 GLY A O 1
ATOM 687 N N . GLU A 1 94 ? 17.139 -18.608 -14.561 1.00 68.69 94 GLU A N 1
ATOM 688 C CA . GLU A 1 94 ? 15.912 -19.052 -15.215 1.00 68.69 94 GLU A CA 1
ATOM 689 C C . GLU A 1 94 ? 14.982 -17.852 -15.398 1.00 68.69 94 GLU A C 1
ATOM 691 O O . GLU A 1 94 ? 14.518 -17.230 -14.434 1.00 68.69 94 GLU A O 1
ATOM 696 N N . THR A 1 95 ? 14.710 -17.511 -16.656 1.00 60.31 95 THR A N 1
ATOM 697 C CA . THR A 1 95 ? 13.746 -16.476 -17.003 1.00 60.31 95 THR A CA 1
ATOM 698 C C . THR A 1 95 ? 12.346 -16.998 -16.708 1.00 60.31 95 THR A C 1
ATOM 700 O O . THR A 1 95 ? 11.728 -17.728 -17.477 1.00 60.31 95 THR A O 1
ATOM 703 N N . LEU A 1 96 ? 11.808 -16.593 -15.561 1.00 61.75 96 LEU A N 1
ATOM 704 C CA . LEU A 1 96 ? 10.408 -16.802 -15.194 1.00 61.75 96 LEU A CA 1
ATOM 705 C C . LEU A 1 96 ? 9.474 -15.903 -16.032 1.00 61.75 96 LEU A C 1
ATOM 707 O O . LEU A 1 96 ? 8.543 -15.329 -15.484 1.00 61.75 96 LEU A O 1
ATOM 711 N N . GLU A 1 97 ? 9.701 -15.725 -17.334 1.00 64.62 97 GLU A N 1
ATOM 712 C CA . GLU A 1 97 ? 8.987 -14.727 -18.151 1.00 64.62 97 GLU A CA 1
ATOM 713 C C . GLU A 1 97 ? 7.458 -14.892 -18.133 1.00 64.62 97 GLU A C 1
ATOM 715 O O . GLU A 1 97 ? 6.737 -13.893 -18.164 1.00 64.62 97 GLU A O 1
ATOM 720 N N . ASP A 1 98 ? 6.959 -16.125 -17.991 1.00 65.19 98 ASP A N 1
ATOM 721 C CA . ASP A 1 98 ? 5.521 -16.397 -17.838 1.00 65.19 98 ASP A CA 1
ATOM 722 C C . ASP A 1 98 ? 5.081 -16.695 -16.394 1.00 65.19 98 ASP A C 1
ATOM 724 O O . ASP A 1 98 ? 3.917 -16.489 -16.047 1.00 65.19 98 ASP A O 1
ATOM 728 N N . SER A 1 99 ? 5.996 -17.111 -15.513 1.00 71.62 99 SER A N 1
ATOM 729 C CA . SER A 1 99 ? 5.673 -17.495 -14.127 1.00 71.62 99 SER A CA 1
ATOM 730 C C . SER A 1 99 ? 5.901 -16.370 -13.113 1.00 71.62 99 SER A C 1
ATOM 732 O O . SER A 1 99 ? 5.271 -16.353 -12.058 1.00 71.62 99 SER A O 1
ATOM 734 N N . ALA A 1 100 ? 6.774 -15.404 -13.406 1.00 72.62 100 ALA A N 1
ATOM 735 C CA . ALA A 1 100 ? 7.181 -14.350 -12.477 1.00 72.62 100 ALA A CA 1
ATOM 736 C C . ALA A 1 100 ? 5.998 -13.486 -12.045 1.00 72.62 100 ALA A C 1
ATOM 738 O O . ALA A 1 100 ? 5.878 -13.181 -10.860 1.00 72.62 100 ALA A O 1
ATOM 739 N N . GLY A 1 101 ? 5.109 -13.139 -12.982 1.00 71.31 101 GLY A N 1
ATOM 740 C CA . GLY A 1 101 ? 3.910 -12.357 -12.683 1.00 71.31 101 GLY A CA 1
ATOM 741 C C . GLY A 1 101 ? 3.000 -13.068 -11.680 1.00 71.31 101 GLY A C 1
ATOM 742 O O . GLY A 1 101 ? 2.569 -12.469 -10.697 1.00 71.31 101 GLY A O 1
ATOM 743 N N . TRP A 1 102 ? 2.782 -14.375 -11.860 1.00 75.31 102 TRP A N 1
ATOM 744 C CA . TRP A 1 102 ? 1.973 -15.185 -10.945 1.00 75.31 102 TRP A CA 1
ATOM 745 C C . TRP A 1 102 ? 2.604 -15.324 -9.568 1.00 75.31 102 TRP A C 1
ATOM 747 O O . TRP A 1 102 ? 1.912 -15.207 -8.557 1.00 75.31 102 TRP A O 1
ATOM 757 N N . VAL A 1 103 ? 3.917 -15.539 -9.506 1.00 74.12 103 VAL A N 1
ATOM 758 C CA . VAL A 1 103 ? 4.580 -15.688 -8.214 1.00 74.12 103 VAL A CA 1
ATOM 759 C C . VAL A 1 103 ? 4.637 -14.356 -7.458 1.00 74.12 103 VAL A C 1
ATOM 761 O O . VAL A 1 103 ? 4.373 -14.324 -6.255 1.00 74.12 103 VAL A O 1
ATOM 764 N N . MET A 1 104 ? 4.884 -13.244 -8.156 1.00 74.50 104 MET A N 1
ATOM 765 C CA . MET A 1 104 ? 4.779 -11.901 -7.577 1.00 74.50 104 MET A CA 1
ATOM 766 C C . MET A 1 104 ? 3.364 -11.605 -7.087 1.00 74.50 104 MET A C 1
ATOM 768 O O . MET A 1 104 ? 3.203 -11.076 -5.989 1.00 74.50 104 MET A O 1
ATOM 772 N N . LEU A 1 105 ? 2.340 -11.989 -7.851 1.00 73.00 105 LEU A N 1
ATOM 773 C CA . LEU A 1 105 ? 0.947 -11.854 -7.435 1.00 73.00 105 LEU A CA 1
ATOM 774 C C . LEU A 1 105 ? 0.676 -12.622 -6.139 1.00 73.00 105 LEU A C 1
ATOM 776 O O . LEU A 1 105 ? 0.130 -12.044 -5.203 1.00 73.00 105 LEU A O 1
ATOM 780 N N . ILE A 1 106 ? 1.094 -13.888 -6.053 1.00 72.00 106 ILE A N 1
ATOM 781 C CA . ILE A 1 106 ? 0.932 -14.705 -4.841 1.00 72.00 106 ILE A CA 1
ATOM 782 C C . ILE A 1 106 ? 1.625 -14.038 -3.647 1.00 72.00 106 ILE A C 1
ATOM 784 O O . ILE A 1 106 ? 1.005 -13.875 -2.594 1.00 72.00 106 ILE A O 1
ATOM 788 N N . LEU A 1 107 ? 2.877 -13.599 -3.814 1.00 69.69 107 LEU A N 1
ATOM 789 C CA . LEU A 1 107 ? 3.628 -12.907 -2.763 1.00 69.69 107 LEU A CA 1
ATOM 790 C C . LEU A 1 107 ? 2.923 -11.632 -2.303 1.00 69.69 107 LEU A C 1
ATOM 792 O O . LEU A 1 107 ? 2.786 -11.406 -1.102 1.00 69.69 107 LEU A O 1
ATOM 796 N N . VAL A 1 108 ? 2.440 -10.820 -3.241 1.00 75.00 108 VAL A N 1
ATOM 797 C CA . VAL A 1 108 ? 1.739 -9.572 -2.939 1.00 75.00 108 VAL A CA 1
ATOM 798 C C . VAL A 1 108 ? 0.404 -9.831 -2.247 1.00 75.00 108 VAL A C 1
ATOM 800 O O . VAL A 1 108 ? 0.103 -9.156 -1.264 1.00 75.00 108 VAL A O 1
ATOM 803 N N . VAL A 1 109 ? -0.395 -10.796 -2.706 1.00 74.00 109 VAL A N 1
ATOM 804 C CA . VAL A 1 109 ? -1.679 -11.150 -2.075 1.00 74.00 109 VAL A CA 1
ATOM 805 C C . VAL A 1 109 ? -1.453 -11.618 -0.643 1.00 74.00 109 VAL A C 1
ATOM 807 O O . VAL A 1 109 ? -2.134 -11.152 0.273 1.00 74.00 109 VAL A O 1
ATOM 810 N N . LEU A 1 110 ? -0.475 -12.500 -0.434 1.00 71.44 110 LEU A N 1
ATOM 811 C CA . LEU A 1 110 ? -0.107 -12.962 0.899 1.00 71.44 110 LEU A CA 1
ATOM 812 C C . LEU A 1 110 ? 0.321 -11.773 1.765 1.00 71.44 110 LEU A C 1
ATOM 814 O O . LEU A 1 110 ? -0.231 -11.564 2.848 1.00 71.44 110 LEU A O 1
ATOM 818 N N . TRP A 1 111 ? 1.279 -10.980 1.281 1.00 71.31 111 TRP A N 1
ATOM 819 C CA . TRP A 1 111 ? 1.878 -9.881 2.035 1.00 71.31 111 TRP A CA 1
ATOM 820 C C . TRP A 1 111 ? 0.860 -8.803 2.403 1.00 71.31 111 TRP A C 1
ATOM 822 O O . TRP A 1 111 ? 0.785 -8.393 3.560 1.00 71.31 111 TRP A O 1
ATOM 832 N N . THR A 1 112 ? 0.030 -8.384 1.448 1.00 70.62 112 THR A N 1
ATOM 833 C CA . THR A 1 112 ? -1.033 -7.399 1.688 1.00 70.62 112 THR A CA 1
ATOM 834 C C . THR A 1 112 ? -2.045 -7.926 2.697 1.00 70.62 112 THR A C 1
ATOM 836 O O . THR A 1 112 ? -2.349 -7.230 3.663 1.00 70.62 112 THR A O 1
ATOM 839 N N . THR A 1 113 ? -2.512 -9.167 2.547 1.00 72.25 113 THR A N 1
ATOM 840 C CA . THR A 1 113 ? -3.477 -9.781 3.474 1.00 72.25 113 THR A CA 1
ATOM 841 C C . THR A 1 113 ? -2.951 -9.792 4.909 1.00 72.25 113 THR A C 1
ATOM 843 O O . THR A 1 113 ? -3.649 -9.379 5.842 1.00 72.25 113 THR A O 1
ATOM 846 N N . TRP A 1 114 ? -1.697 -10.208 5.095 1.00 71.94 114 TRP A N 1
ATOM 847 C CA . TRP A 1 114 ? -1.058 -10.217 6.407 1.00 71.94 114 TRP A CA 1
ATOM 848 C C . TRP A 1 114 ? -0.833 -8.815 6.972 1.00 71.94 114 TRP A C 1
ATOM 850 O O . TRP A 1 114 ? -1.106 -8.581 8.153 1.00 71.94 114 TRP A O 1
ATOM 860 N N . LEU A 1 115 ? -0.361 -7.882 6.141 1.00 70.25 115 LEU A N 1
ATOM 861 C CA . LEU A 1 115 ? -0.121 -6.497 6.532 1.00 70.25 115 LEU A CA 1
ATOM 862 C C . LEU A 1 115 ? -1.420 -5.861 7.035 1.00 70.25 115 LEU A C 1
ATOM 864 O O . LEU A 1 115 ? -1.449 -5.288 8.123 1.00 70.25 115 LEU A O 1
ATOM 868 N N . PHE A 1 116 ? -2.511 -6.021 6.285 1.00 70.12 116 PHE A N 1
ATOM 869 C CA . PHE A 1 116 ? -3.824 -5.514 6.670 1.00 70.12 116 PHE A CA 1
ATOM 870 C C . PHE A 1 116 ? -4.332 -6.146 7.961 1.00 70.12 116 PHE A C 1
ATOM 872 O O . PHE A 1 116 ? -4.757 -5.415 8.856 1.00 70.12 116 PHE A O 1
ATOM 879 N N . SER A 1 117 ? -4.250 -7.474 8.088 1.00 69.31 117 SER A N 1
ATOM 880 C CA . SER A 1 117 ? -4.655 -8.173 9.313 1.00 69.31 117 SER A CA 1
ATOM 881 C C . SER A 1 117 ? -3.876 -7.663 10.534 1.00 69.31 117 SER A C 1
ATOM 883 O O . SER A 1 117 ? -4.468 -7.279 11.546 1.00 69.31 117 SER A O 1
ATOM 885 N N . SER A 1 118 ? -2.552 -7.546 10.408 1.00 64.88 118 SER A N 1
ATOM 886 C CA . SER A 1 118 ? -1.665 -7.117 11.495 1.00 64.88 118 SER A CA 1
ATOM 887 C C . SER A 1 118 ? -1.895 -5.659 11.894 1.00 64.88 118 SER A C 1
ATOM 889 O O . SER A 1 118 ? -2.009 -5.354 13.084 1.00 64.88 118 SER A O 1
ATOM 891 N N . LEU A 1 119 ? -2.003 -4.754 10.917 1.00 69.31 119 LEU A N 1
ATOM 892 C CA . LEU A 1 119 ? -2.221 -3.332 11.179 1.00 69.31 119 LEU A CA 1
ATOM 893 C C . LEU A 1 119 ? -3.599 -3.084 11.796 1.00 69.31 119 LEU A C 1
ATOM 895 O O . LEU A 1 119 ? -3.702 -2.387 12.806 1.00 69.31 119 LEU A O 1
ATOM 899 N N . LEU A 1 120 ? -4.661 -3.668 11.229 1.00 72.38 120 LEU A N 1
ATOM 900 C CA . LEU A 1 120 ? -6.022 -3.512 11.753 1.00 72.38 120 LEU A CA 1
ATOM 901 C C . LEU A 1 120 ? -6.133 -4.032 13.182 1.00 72.38 120 LEU A C 1
ATOM 903 O O . LEU A 1 120 ? -6.730 -3.357 14.020 1.00 72.38 120 LEU A O 1
ATOM 907 N N . ALA A 1 121 ? -5.513 -5.176 13.473 1.00 67.31 121 ALA A N 1
ATOM 908 C CA . ALA A 1 121 ? -5.467 -5.694 14.827 1.00 67.31 121 ALA A CA 1
ATOM 909 C C . ALA A 1 121 ? -4.731 -4.722 15.763 1.00 67.31 121 ALA A C 1
ATOM 911 O O . ALA A 1 121 ? -5.241 -4.433 16.846 1.00 67.31 121 ALA A O 1
ATOM 912 N N . TYR A 1 122 ? -3.543 -4.234 15.375 1.00 68.88 122 TYR A N 1
ATOM 913 C CA . TYR A 1 122 ? -2.648 -3.444 16.234 1.00 68.88 122 TYR A CA 1
ATOM 914 C C . TYR A 1 122 ? -3.127 -2.024 16.521 1.00 68.88 122 TYR A C 1
ATOM 916 O O . TYR A 1 122 ? -3.097 -1.594 17.674 1.00 68.88 122 TYR A O 1
ATOM 924 N N . TRP A 1 123 ? -3.575 -1.299 15.502 1.00 70.56 123 TRP A N 1
ATOM 925 C CA . TRP A 1 123 ? -3.892 0.123 15.624 1.00 70.56 123 TRP A CA 1
ATOM 926 C C . TRP A 1 123 ? -5.395 0.434 15.621 1.00 70.56 123 TRP A C 1
ATOM 928 O O . TRP A 1 123 ? -5.774 1.557 15.965 1.00 70.56 123 TRP A O 1
ATOM 938 N N . GLY A 1 124 ? -6.251 -0.531 15.274 1.00 76.94 124 GLY A N 1
ATOM 939 C CA . GLY A 1 124 ? -7.668 -0.292 14.986 1.00 76.94 124 GLY A CA 1
ATOM 940 C C . GLY A 1 124 ? -7.876 0.324 13.598 1.00 76.94 124 GLY A C 1
ATOM 941 O O . GLY A 1 124 ? -6.928 0.798 12.961 1.00 76.94 124 GLY A O 1
ATOM 942 N N . ALA A 1 125 ? -9.113 0.330 13.091 1.00 81.56 125 ALA A N 1
ATOM 943 C CA . ALA A 1 125 ? -9.357 0.674 11.690 1.00 81.56 125 ALA A CA 1
ATOM 944 C C . ALA A 1 125 ? -9.041 2.145 11.372 1.00 81.56 125 ALA A C 1
ATOM 946 O O . ALA A 1 125 ? -8.411 2.407 10.345 1.00 81.56 125 ALA A O 1
ATOM 947 N N . ARG A 1 126 ? -9.364 3.105 12.258 1.00 85.94 126 ARG A N 1
ATOM 948 C CA . ARG A 1 126 ? -9.060 4.541 12.014 1.00 85.94 126 ARG A CA 1
ATOM 949 C C . ARG A 1 126 ? -7.579 4.829 11.844 1.00 85.94 126 ARG A C 1
ATOM 951 O O . ARG A 1 126 ? -7.177 5.482 10.881 1.00 85.94 126 ARG A O 1
ATOM 958 N N . LYS A 1 127 ? -6.769 4.390 12.811 1.00 82.50 127 LYS A N 1
ATOM 959 C CA . LYS A 1 127 ? -5.330 4.683 12.831 1.00 82.50 127 LYS A CA 1
ATOM 960 C C . LYS A 1 127 ? -4.625 3.945 11.699 1.00 82.5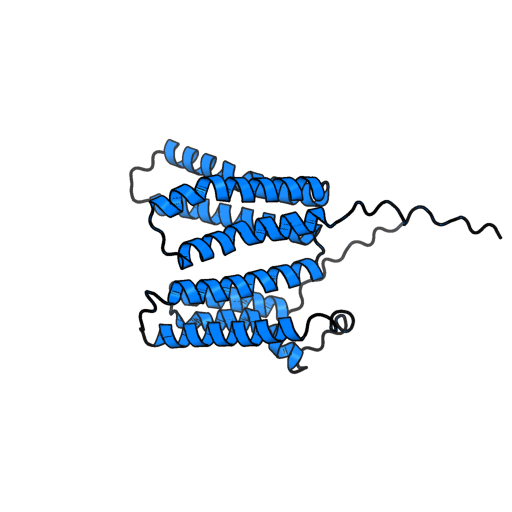0 127 LYS A C 1
ATOM 962 O O . LYS A 1 127 ? -3.804 4.555 11.022 1.00 82.50 127 LYS A O 1
ATOM 967 N N . THR A 1 128 ? -5.014 2.699 11.428 1.00 81.31 128 THR A N 1
ATOM 968 C CA . THR A 1 128 ? -4.511 1.932 10.282 1.00 81.31 128 THR A CA 1
ATOM 969 C C . THR A 1 128 ? -4.840 2.606 8.961 1.00 81.31 128 THR A C 1
ATOM 971 O O . THR A 1 128 ? -3.938 2.825 8.159 1.00 81.31 128 THR A O 1
ATOM 974 N N . ALA A 1 129 ? -6.091 3.020 8.752 1.00 85.19 129 ALA A N 1
ATOM 975 C CA . ALA A 1 129 ? -6.486 3.726 7.539 1.00 85.19 129 ALA A CA 1
ATOM 976 C C . ALA A 1 129 ? -5.687 5.019 7.333 1.00 85.19 129 ALA A C 1
ATOM 978 O O . ALA A 1 129 ? -5.173 5.273 6.246 1.00 85.19 129 ALA A O 1
ATOM 979 N N . SER A 1 130 ? -5.546 5.823 8.389 1.00 88.44 130 SER A N 1
ATOM 980 C CA . SER A 1 130 ? -4.776 7.068 8.355 1.00 88.44 130 SER A CA 1
ATOM 981 C C . SER A 1 130 ? -3.294 6.822 8.039 1.00 88.44 130 SER A C 1
ATOM 983 O O . SER A 1 130 ? -2.723 7.508 7.187 1.00 88.44 130 SER A O 1
ATOM 985 N N . ALA A 1 131 ? -2.685 5.806 8.658 1.00 85.31 131 ALA A N 1
ATOM 986 C CA . ALA A 1 131 ? -1.297 5.429 8.412 1.00 85.31 131 ALA A CA 1
ATOM 987 C C . ALA A 1 131 ? -1.083 4.942 6.972 1.00 85.31 131 ALA A C 1
ATOM 989 O O . ALA A 1 131 ? -0.194 5.449 6.291 1.00 85.31 131 ALA A O 1
ATOM 990 N N . ILE A 1 132 ? -1.927 4.029 6.481 1.00 83.50 132 ILE A N 1
ATOM 991 C CA . ILE A 1 132 ? -1.840 3.494 5.114 1.00 83.50 132 ILE A CA 1
ATOM 992 C C . ILE A 1 132 ? -1.974 4.616 4.087 1.00 83.50 132 ILE A C 1
ATOM 994 O O . ILE A 1 132 ? -1.149 4.709 3.184 1.00 83.50 132 ILE A O 1
ATOM 998 N N . LEU A 1 133 ? -2.955 5.509 4.250 1.00 87.94 133 LEU A N 1
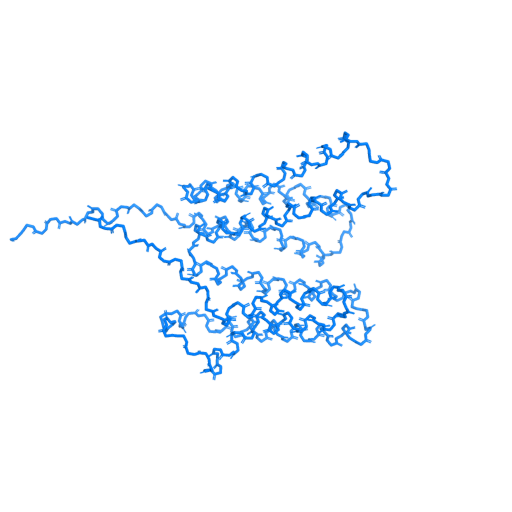ATOM 999 C CA . LEU A 1 133 ? -3.143 6.649 3.349 1.00 87.94 133 LEU A CA 1
ATOM 1000 C C . LEU A 1 133 ? -1.957 7.617 3.378 1.00 87.94 133 LEU A C 1
ATOM 1002 O O . LEU A 1 133 ? -1.574 8.147 2.340 1.00 87.94 133 LEU A O 1
ATOM 1006 N N . THR A 1 134 ? -1.347 7.822 4.544 1.00 88.38 134 THR A N 1
ATOM 1007 C CA . THR A 1 134 ? -0.146 8.659 4.672 1.00 88.38 134 THR A CA 1
ATOM 1008 C C . THR A 1 134 ? 1.045 8.025 3.957 1.00 88.38 134 THR A C 1
ATOM 1010 O O . THR A 1 134 ? 1.726 8.706 3.195 1.00 88.38 134 THR A O 1
ATOM 1013 N N . VAL A 1 135 ? 1.276 6.724 4.155 1.00 84.00 135 VAL A N 1
ATOM 1014 C CA . VAL A 1 135 ? 2.353 5.981 3.483 1.00 84.00 135 VAL A CA 1
ATOM 1015 C C . VAL A 1 135 ? 2.142 5.972 1.969 1.00 84.00 135 VAL A C 1
ATOM 1017 O O . VAL A 1 135 ? 3.082 6.254 1.234 1.00 84.00 135 VAL A O 1
ATOM 1020 N N . PHE A 1 136 ? 0.912 5.742 1.500 1.00 81.75 136 PHE A N 1
ATOM 1021 C CA . PHE A 1 136 ? 0.569 5.841 0.078 1.00 81.75 136 PHE A CA 1
ATOM 1022 C C . PHE A 1 136 ? 0.827 7.246 -0.474 1.00 81.75 136 PHE A C 1
ATOM 1024 O O . PHE A 1 136 ? 1.443 7.385 -1.526 1.00 81.75 136 PHE A O 1
ATOM 1031 N N . GLY A 1 137 ? 0.404 8.292 0.241 1.00 86.44 137 GLY A N 1
ATOM 1032 C CA . GLY A 1 137 ? 0.661 9.677 -0.154 1.00 86.44 137 GLY A CA 1
ATOM 1033 C C . GLY A 1 137 ? 2.156 9.989 -0.257 1.00 86.44 137 GLY A C 1
ATOM 1034 O O . GLY A 1 137 ? 2.588 10.593 -1.235 1.00 86.44 137 GLY A O 1
ATOM 1035 N N . LEU A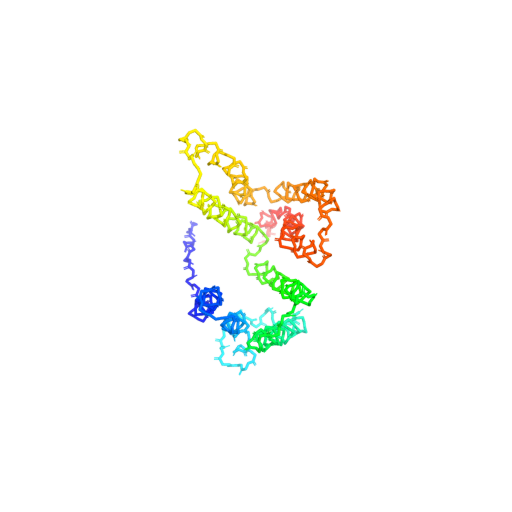 1 138 ? 2.960 9.535 0.710 1.00 87.56 138 LEU A N 1
ATOM 1036 C CA . LEU A 1 138 ? 4.419 9.693 0.692 1.00 87.56 138 LEU A CA 1
ATOM 1037 C C . LEU A 1 138 ? 5.069 8.921 -0.458 1.00 87.56 138 LEU A C 1
ATOM 1039 O O . LEU A 1 138 ? 5.925 9.470 -1.148 1.00 87.56 138 LEU A O 1
ATOM 1043 N N . PHE A 1 139 ? 4.642 7.680 -0.695 1.00 82.88 139 PHE A N 1
ATOM 1044 C CA . PHE A 1 139 ? 5.099 6.883 -1.830 1.00 82.88 139 PHE A CA 1
ATOM 1045 C C . PHE A 1 139 ? 4.847 7.612 -3.156 1.00 82.88 139 PHE A C 1
ATOM 1047 O O . PHE A 1 139 ? 5.758 7.739 -3.972 1.00 82.88 139 PHE A O 1
ATOM 1054 N N . TRP A 1 140 ? 3.648 8.171 -3.341 1.00 84.00 140 TRP A N 1
ATOM 1055 C CA . TRP A 1 140 ? 3.325 8.944 -4.538 1.00 84.00 140 TRP A CA 1
ATOM 1056 C C . TRP A 1 140 ? 4.148 10.229 -4.666 1.00 84.00 140 TRP A C 1
ATOM 1058 O O . TRP A 1 140 ? 4.525 10.574 -5.780 1.00 84.00 140 TRP A O 1
ATOM 1068 N N . ILE A 1 141 ? 4.490 10.914 -3.567 1.00 86.06 141 ILE A N 1
ATOM 1069 C CA . ILE A 1 141 ? 5.423 12.057 -3.615 1.00 86.06 141 ILE A CA 1
ATOM 1070 C C . ILE A 1 141 ? 6.779 11.615 -4.157 1.00 86.06 141 ILE A C 1
ATOM 1072 O O . ILE A 1 141 ? 7.306 12.255 -5.064 1.00 86.06 141 ILE A O 1
ATOM 1076 N N . VAL A 1 142 ? 7.335 10.523 -3.625 1.00 81.19 142 VAL A N 1
ATOM 1077 C CA . VAL A 1 142 ? 8.621 9.986 -4.090 1.00 81.19 142 VAL A CA 1
ATOM 1078 C C . VAL A 1 142 ? 8.540 9.625 -5.570 1.00 81.19 142 VAL A C 1
ATOM 1080 O O . VAL A 1 142 ? 9.439 9.981 -6.324 1.00 81.19 142 VAL A O 1
ATOM 1083 N N . PHE A 1 143 ? 7.450 8.988 -6.001 1.00 79.56 143 PHE A N 1
ATOM 1084 C CA . PHE A 1 143 ? 7.236 8.640 -7.404 1.00 79.56 143 PHE A CA 1
ATOM 1085 C C . PHE A 1 143 ? 7.152 9.877 -8.310 1.00 79.56 143 PHE A C 1
ATOM 1087 O O . PHE A 1 143 ? 7.808 9.921 -9.346 1.00 79.56 143 PHE A O 1
ATOM 1094 N N . VAL A 1 144 ? 6.400 10.907 -7.910 1.00 83.25 144 VAL A N 1
ATOM 1095 C CA . VAL A 1 144 ? 6.306 12.177 -8.648 1.00 83.25 144 VAL A CA 1
ATOM 1096 C C . VAL A 1 144 ? 7.680 12.841 -8.747 1.00 83.25 144 VAL A C 1
ATOM 1098 O O . VAL A 1 144 ? 8.092 13.220 -9.840 1.00 83.25 144 VAL A O 1
ATOM 1101 N N . LEU A 1 145 ? 8.429 12.925 -7.646 1.00 83.06 145 LEU A N 1
ATOM 1102 C CA . LEU A 1 145 ? 9.778 13.495 -7.648 1.00 83.06 145 LEU A CA 1
ATOM 1103 C C . LEU A 1 145 ? 10.732 12.696 -8.541 1.00 83.06 145 LEU A C 1
ATOM 1105 O O . LEU A 1 145 ? 11.438 13.286 -9.354 1.00 83.06 145 LEU A O 1
ATOM 1109 N N . ALA A 1 146 ? 10.713 11.367 -8.442 1.00 80.44 146 ALA A N 1
ATOM 1110 C CA . ALA A 1 146 ? 11.511 10.492 -9.293 1.00 80.44 146 ALA A CA 1
ATOM 1111 C C . ALA A 1 146 ? 11.150 10.663 -10.774 1.00 80.44 146 ALA A C 1
ATOM 1113 O O . ALA A 1 146 ? 12.045 10.706 -11.612 1.00 80.44 146 ALA A O 1
ATOM 1114 N N . SER A 1 147 ? 9.860 10.823 -11.094 1.00 77.81 147 SER A N 1
ATOM 1115 C CA . SER A 1 147 ? 9.411 11.060 -12.468 1.00 77.81 147 SER A CA 1
ATOM 1116 C C . SER A 1 147 ? 9.931 12.384 -13.022 1.00 77.81 147 SER A C 1
ATOM 1118 O O . SER A 1 147 ? 10.383 12.411 -14.156 1.00 77.81 147 SER A O 1
ATOM 1120 N N . ILE A 1 148 ? 9.953 13.445 -12.205 1.00 81.06 148 ILE A N 1
ATOM 1121 C CA . ILE A 1 148 ? 10.468 14.763 -12.594 1.00 81.06 148 ILE A CA 1
ATOM 1122 C C . ILE A 1 148 ? 11.982 14.702 -12.823 1.00 81.06 148 ILE A C 1
ATOM 1124 O O . ILE A 1 148 ? 12.461 15.202 -13.840 1.00 81.06 148 ILE A O 1
ATOM 1128 N N . ILE A 1 149 ? 12.720 14.066 -11.908 1.00 81.12 149 ILE A N 1
ATOM 1129 C CA . ILE A 1 149 ? 14.182 13.924 -11.992 1.00 81.12 149 ILE A CA 1
ATOM 1130 C C . ILE A 1 149 ? 14.574 13.046 -13.190 1.00 81.12 149 ILE A C 1
ATOM 1132 O O . ILE A 1 149 ? 15.501 13.378 -13.916 1.00 81.12 149 ILE A O 1
ATOM 1136 N N . GLY A 1 150 ? 13.842 11.958 -13.446 1.00 77.12 150 GLY A N 1
ATOM 1137 C CA . GLY A 1 150 ? 14.121 11.039 -14.554 1.00 77.12 150 GLY A CA 1
ATOM 1138 C C . GLY A 1 150 ? 13.909 11.632 -15.953 1.00 77.12 150 GLY A C 1
ATOM 1139 O O . GLY A 1 150 ? 14.419 11.085 -16.928 1.00 77.12 150 GLY A O 1
ATOM 1140 N N . THR A 1 151 ? 13.198 12.757 -16.074 1.00 70.94 151 THR A N 1
ATOM 1141 C CA . THR A 1 151 ? 12.954 13.456 -17.354 1.00 70.94 151 THR A CA 1
ATOM 1142 C C . THR A 1 151 ? 14.138 14.282 -17.872 1.00 70.94 151 THR A C 1
ATOM 1144 O O . THR A 1 151 ? 13.995 14.968 -18.880 1.00 70.94 151 THR A O 1
ATOM 1147 N N . GLU A 1 152 ? 15.312 14.203 -17.237 1.00 58.03 152 GLU A N 1
ATOM 1148 C CA . GLU A 1 152 ? 16.515 15.012 -17.517 1.00 58.03 152 GLU A CA 1
ATOM 1149 C C . GLU A 1 152 ? 17.046 14.955 -18.970 1.00 58.03 152 GLU A C 1
ATOM 1151 O O . GLU A 1 152 ? 17.942 15.712 -19.328 1.00 58.03 152 GLU A O 1
ATOM 1156 N N . SER A 1 153 ? 16.499 14.093 -19.833 1.00 59.12 153 SER A N 1
ATOM 1157 C CA . SER A 1 153 ? 16.982 13.864 -21.203 1.00 59.12 153 SER A CA 1
ATOM 1158 C C . SER A 1 153 ? 16.182 14.544 -22.329 1.00 59.12 153 SER A C 1
ATOM 1160 O O . SER A 1 153 ? 16.600 14.450 -23.482 1.00 59.12 153 SER A O 1
ATOM 1162 N N . GLN A 1 154 ? 15.077 15.252 -22.054 1.00 56.91 154 GLN A N 1
ATOM 1163 C CA . GLN A 1 154 ? 14.306 15.962 -23.093 1.00 56.91 154 GLN A CA 1
ATOM 1164 C C . GLN A 1 154 ? 13.866 17.358 -22.641 1.00 56.91 154 GLN A C 1
ATOM 1166 O O . GLN A 1 154 ? 13.092 17.454 -21.697 1.00 56.91 154 GLN A O 1
ATOM 1171 N N . ASP A 1 155 ? 14.340 18.410 -23.327 1.00 66.81 155 ASP A N 1
ATOM 1172 C CA . ASP A 1 155 ? 13.925 19.831 -23.266 1.00 66.81 155 ASP A CA 1
ATOM 1173 C C . ASP A 1 155 ? 12.913 20.195 -22.158 1.00 66.81 155 ASP A C 1
ATOM 1175 O O . ASP A 1 155 ? 11.742 20.520 -22.397 1.00 66.81 155 ASP A O 1
ATOM 1179 N N . VAL A 1 156 ? 13.371 20.145 -20.904 1.00 68.12 156 VAL A N 1
ATOM 1180 C CA . VAL A 1 156 ? 12.529 20.454 -19.747 1.00 68.12 156 VAL A CA 1
ATOM 1181 C C . VAL A 1 156 ? 12.427 21.970 -19.621 1.00 68.12 156 VAL A C 1
ATOM 1183 O O . VAL A 1 156 ? 13.254 22.633 -19.000 1.00 68.12 156 VAL A O 1
ATOM 1186 N N . THR A 1 157 ? 11.382 22.550 -20.206 1.00 82.44 157 THR A N 1
ATOM 1187 C CA . THR A 1 157 ? 10.991 23.925 -19.876 1.00 82.44 157 THR A CA 1
ATOM 1188 C C . THR A 1 157 ? 10.463 23.984 -18.438 1.00 82.44 157 THR A C 1
ATOM 1190 O O . THR A 1 157 ? 9.763 23.080 -17.979 1.00 82.44 157 THR A O 1
ATOM 1193 N N . VAL A 1 158 ? 10.745 25.078 -17.717 1.00 83.62 158 VAL A N 1
ATOM 1194 C CA . VAL A 1 158 ? 10.261 25.315 -16.335 1.00 83.62 158 VAL A CA 1
ATOM 1195 C C . VAL A 1 158 ? 8.741 25.118 -16.221 1.00 83.62 158 VAL A C 1
ATOM 1197 O O . VAL A 1 158 ? 8.242 24.613 -15.217 1.00 83.62 158 VAL A O 1
ATOM 1200 N N . VAL A 1 159 ? 8.004 25.459 -17.283 1.00 84.75 159 VAL A N 1
ATOM 1201 C CA . VAL A 1 159 ? 6.550 25.276 -17.380 1.00 84.75 159 VAL A CA 1
ATOM 1202 C C . VAL A 1 159 ? 6.156 23.798 -17.288 1.00 84.75 159 VAL A C 1
ATOM 1204 O O . VAL A 1 159 ? 5.254 23.468 -16.520 1.00 84.75 159 VAL A O 1
ATOM 1207 N N . ASN A 1 160 ? 6.854 22.900 -17.990 1.00 82.62 160 ASN A N 1
ATOM 1208 C CA . ASN A 1 160 ? 6.578 21.461 -17.939 1.00 82.62 160 ASN A CA 1
ATOM 1209 C C . ASN A 1 160 ? 6.860 20.881 -16.548 1.00 82.62 160 ASN A C 1
ATOM 1211 O O . ASN A 1 160 ? 6.092 20.053 -16.061 1.00 82.62 160 ASN A O 1
ATOM 1215 N N . MET A 1 161 ? 7.904 21.364 -15.868 1.00 83.75 161 MET A N 1
ATOM 1216 C CA . MET A 1 161 ? 8.241 20.931 -14.508 1.00 83.75 161 MET A CA 1
ATOM 1217 C C . MET A 1 161 ? 7.171 21.355 -13.487 1.00 83.75 161 MET A C 1
ATOM 1219 O O . MET A 1 161 ? 6.766 20.560 -12.631 1.00 83.75 161 MET A O 1
ATOM 1223 N N . LEU A 1 162 ? 6.660 22.587 -13.604 1.00 85.88 162 LEU A N 1
ATOM 1224 C CA . LEU A 1 162 ? 5.553 23.083 -12.780 1.00 85.88 162 LEU A CA 1
ATOM 1225 C C . LEU A 1 162 ? 4.261 22.311 -13.050 1.00 85.88 162 LEU A C 1
ATOM 1227 O O . LEU A 1 162 ? 3.565 21.938 -12.106 1.00 85.88 162 LEU A O 1
ATOM 1231 N N . LEU A 1 163 ? 3.956 22.035 -14.319 1.00 85.38 163 LEU A N 1
ATOM 1232 C CA . LEU A 1 163 ? 2.751 21.309 -14.709 1.00 85.38 163 LEU A CA 1
ATOM 1233 C C . LEU A 1 163 ? 2.805 19.850 -14.231 1.00 85.38 163 LEU A C 1
ATOM 1235 O O . LEU A 1 163 ? 1.837 19.374 -13.640 1.00 85.38 163 LEU A O 1
ATOM 1239 N N . ALA A 1 164 ? 3.952 19.178 -14.368 1.00 84.12 164 ALA A N 1
ATOM 1240 C CA . ALA A 1 164 ? 4.175 17.840 -13.819 1.00 84.12 164 ALA A CA 1
ATOM 1241 C C . ALA A 1 164 ? 4.020 17.812 -12.288 1.00 84.12 164 ALA A C 1
ATOM 1243 O O . ALA A 1 164 ? 3.338 16.942 -11.743 1.00 84.12 164 ALA A O 1
ATOM 1244 N N . SER A 1 165 ? 4.573 18.809 -11.590 1.00 86.12 165 SER A N 1
ATOM 1245 C CA . SER A 1 165 ? 4.434 18.943 -10.131 1.00 86.12 165 SER A CA 1
ATOM 1246 C C . SER A 1 165 ? 2.982 19.184 -9.705 1.00 86.12 165 SER A C 1
ATOM 1248 O O . SER A 1 165 ? 2.513 18.615 -8.714 1.00 86.12 165 SER A O 1
ATOM 1250 N N . LEU A 1 166 ? 2.245 20.002 -10.462 1.00 89.69 166 LEU A N 1
ATOM 1251 C CA . LEU A 1 166 ? 0.831 20.280 -10.221 1.00 89.69 166 LEU A CA 1
ATOM 1252 C C . LEU A 1 166 ? -0.019 19.021 -10.427 1.00 89.69 166 LEU A C 1
ATOM 1254 O O . LEU A 1 166 ? -0.811 18.669 -9.553 1.00 89.69 166 LEU A O 1
ATOM 1258 N N . MET A 1 167 ? 0.182 18.309 -11.539 1.00 86.44 167 MET A N 1
ATOM 1259 C CA . MET A 1 167 ? -0.516 17.052 -11.824 1.00 86.44 167 MET A CA 1
ATOM 1260 C C . MET A 1 167 ? -0.210 15.987 -10.768 1.00 86.44 167 MET A C 1
ATOM 1262 O O . MET A 1 167 ? -1.129 15.332 -10.274 1.00 86.44 167 MET A O 1
ATOM 1266 N N . GLY A 1 168 ? 1.051 15.866 -10.346 1.00 85.69 168 GLY A N 1
ATOM 1267 C CA . GLY A 1 168 ? 1.437 14.977 -9.251 1.00 85.69 168 GLY A CA 1
ATOM 1268 C C . GLY A 1 168 ? 0.753 15.343 -7.930 1.00 85.69 168 GLY A C 1
ATOM 1269 O O . GLY A 1 168 ? 0.232 14.475 -7.229 1.00 85.69 168 GLY A O 1
ATOM 1270 N N . SER A 1 169 ? 0.661 16.637 -7.618 1.00 87.94 169 SER A N 1
ATOM 1271 C CA . SER A 1 169 ? -0.006 17.125 -6.404 1.00 87.94 169 SER A CA 1
ATOM 1272 C C . SER A 1 169 ? -1.503 16.803 -6.380 1.00 87.94 169 SER A C 1
ATOM 1274 O O . SER A 1 169 ? -2.033 16.477 -5.317 1.00 87.94 169 SER A O 1
ATOM 1276 N N . ILE A 1 170 ? -2.180 16.829 -7.535 1.00 90.94 170 ILE A N 1
ATOM 1277 C CA . ILE A 1 170 ? -3.601 16.454 -7.654 1.00 90.94 170 ILE A CA 1
ATOM 1278 C C . ILE A 1 170 ? -3.829 15.001 -7.220 1.00 90.94 170 ILE A C 1
ATOM 1280 O O . ILE A 1 170 ? -4.839 14.709 -6.583 1.00 90.94 170 ILE A O 1
ATOM 1284 N N . VAL A 1 171 ? -2.886 14.103 -7.510 1.00 86.06 171 VAL A N 1
ATOM 1285 C CA . VAL A 1 171 ? -2.968 12.691 -7.105 1.00 86.06 171 VAL A CA 1
ATOM 1286 C C . VAL A 1 171 ? -2.637 12.523 -5.622 1.00 86.06 171 VAL A C 1
ATOM 1288 O O . VAL A 1 171 ? -3.311 11.783 -4.911 1.00 86.06 171 VAL A O 1
ATOM 1291 N N . VAL A 1 172 ? -1.620 13.234 -5.136 1.00 90.44 172 VAL A N 1
ATOM 1292 C CA . VAL A 1 172 ? -1.065 13.070 -3.785 1.00 90.44 172 VAL A CA 1
ATOM 1293 C C . VAL A 1 172 ? -1.952 13.677 -2.691 1.00 90.44 172 VAL A C 1
ATOM 1295 O O . VAL A 1 172 ? -2.198 13.049 -1.657 1.00 90.44 172 VAL A O 1
ATOM 1298 N N . VAL A 1 173 ? -2.416 14.916 -2.879 1.00 93.44 173 VAL A N 1
ATOM 1299 C CA . VAL A 1 173 ? -3.124 15.693 -1.845 1.00 93.44 173 VAL A CA 1
ATOM 1300 C C . VAL A 1 173 ? -4.368 14.971 -1.297 1.00 93.44 173 VAL A C 1
ATOM 1302 O O . VAL A 1 173 ? -4.534 14.955 -0.069 1.00 93.44 173 VAL A O 1
ATOM 1305 N N . PRO A 1 174 ? -5.218 14.327 -2.125 1.00 93.00 174 PRO A N 1
ATOM 1306 C CA . PRO A 1 174 ? -6.369 13.570 -1.642 1.00 93.00 174 PRO A CA 1
ATOM 1307 C C . PRO A 1 174 ? -6.022 12.516 -0.588 1.00 93.00 174 PRO A C 1
ATOM 1309 O O . PRO A 1 174 ? -6.764 12.384 0.386 1.00 93.00 174 PRO A O 1
ATOM 1312 N N . PHE A 1 175 ? -4.884 11.822 -0.706 1.00 91.25 175 PHE A N 1
ATOM 1313 C CA . PHE A 1 175 ? -4.478 10.804 0.269 1.00 91.25 175 PHE A CA 1
ATOM 1314 C C . PHE A 1 175 ? -4.246 11.404 1.658 1.00 91.25 175 PHE A C 1
ATOM 1316 O O . PHE A 1 175 ? -4.779 10.899 2.645 1.00 91.25 175 PHE A O 1
ATOM 1323 N N . PHE A 1 176 ? -3.538 12.532 1.750 1.00 93.69 176 PHE A N 1
ATOM 1324 C CA . PHE A 1 176 ? -3.301 13.213 3.028 1.00 93.69 176 PHE A CA 1
ATOM 1325 C C . PHE A 1 176 ? -4.576 13.825 3.615 1.00 93.69 176 PHE A C 1
ATOM 1327 O O . PHE A 1 176 ? -4.779 13.809 4.835 1.00 93.69 176 PHE A O 1
ATOM 1334 N N . VAL A 1 177 ? -5.455 14.356 2.762 1.00 95.00 177 VAL A N 1
ATOM 1335 C CA . VAL A 1 177 ? -6.758 14.876 3.196 1.00 95.00 177 VAL A CA 1
ATOM 1336 C C . VAL A 1 177 ? -7.614 13.746 3.766 1.00 95.00 177 VAL A C 1
ATOM 1338 O O . VAL A 1 177 ? -8.157 13.893 4.864 1.00 95.00 177 VAL A O 1
ATOM 1341 N N . LEU A 1 178 ? -7.696 12.606 3.076 1.00 93.06 178 LEU A N 1
ATOM 1342 C CA . LEU A 1 178 ? -8.425 11.428 3.545 1.00 93.06 178 LEU A CA 1
ATOM 1343 C C . LEU A 1 178 ? -7.789 10.836 4.808 1.00 93.06 178 LEU A C 1
ATOM 1345 O O . LEU A 1 178 ? -8.527 10.483 5.726 1.00 93.06 178 LEU A O 1
ATOM 1349 N N . ALA A 1 179 ? -6.457 10.818 4.922 1.00 93.06 179 ALA A N 1
ATOM 1350 C CA . ALA A 1 179 ? -5.749 10.353 6.117 1.00 93.06 179 ALA A CA 1
ATOM 1351 C C . ALA A 1 179 ? -6.109 11.176 7.362 1.00 93.06 179 ALA A C 1
ATOM 1353 O O . ALA A 1 179 ? -6.352 10.613 8.433 1.00 93.06 179 ALA A O 1
ATOM 1354 N N . ARG A 1 180 ? -6.189 12.508 7.225 1.00 94.00 180 ARG A N 1
ATOM 1355 C CA . ARG A 1 180 ? -6.637 13.402 8.306 1.00 94.00 180 ARG A CA 1
ATOM 1356 C C . ARG A 1 180 ? -8.133 13.264 8.582 1.00 94.00 180 ARG A C 1
ATOM 1358 O O . ARG A 1 180 ? -8.541 13.266 9.745 1.00 94.00 180 ARG A O 1
ATOM 1365 N N . LYS A 1 181 ? -8.961 13.139 7.537 1.00 93.38 181 LYS A N 1
ATOM 1366 C CA . LYS A 1 181 ? -10.416 12.974 7.686 1.00 93.38 181 LYS A CA 1
ATOM 1367 C C . LYS A 1 181 ? -10.795 11.628 8.296 1.00 93.38 181 LYS A C 1
ATOM 1369 O O . LYS A 1 181 ? -11.748 11.604 9.064 1.00 93.38 181 LYS A O 1
ATOM 1374 N N . ALA A 1 182 ? -10.033 10.559 8.059 1.00 91.12 182 ALA A N 1
ATOM 1375 C CA . ALA A 1 182 ? -10.283 9.228 8.623 1.00 91.12 182 ALA A CA 1
ATOM 1376 C C . ALA A 1 182 ? -10.409 9.246 10.156 1.00 91.12 182 ALA A C 1
ATOM 1378 O O . ALA A 1 182 ? -11.225 8.520 10.714 1.00 91.12 182 ALA A O 1
ATOM 1379 N N . GLY A 1 183 ? -9.648 10.114 10.836 1.00 86.50 183 GLY A N 1
ATOM 1380 C CA . GLY A 1 183 ? -9.707 10.243 12.293 1.00 86.50 183 GLY A CA 1
ATOM 1381 C C . GLY A 1 183 ? -10.987 10.902 12.812 1.00 86.50 183 GLY A C 1
ATOM 1382 O O . GLY A 1 183 ? -11.436 10.573 13.906 1.00 86.50 183 GLY A O 1
ATOM 1383 N N . ARG A 1 184 ? -11.585 11.817 12.038 1.00 89.88 184 ARG A N 1
ATOM 1384 C CA . ARG A 1 184 ? -12.788 12.556 12.452 1.00 89.88 184 ARG A CA 1
ATOM 1385 C C . ARG A 1 184 ? -14.076 11.955 11.872 1.00 89.88 184 ARG A C 1
ATOM 1387 O O . ARG A 1 184 ? -15.107 12.000 12.525 1.00 89.88 184 ARG A O 1
ATOM 1394 N N . TRP A 1 185 ? -14.039 11.485 10.624 1.00 92.06 185 TRP A N 1
ATOM 1395 C CA . TRP A 1 185 ? -15.195 11.081 9.809 1.00 92.06 185 TRP A CA 1
ATOM 1396 C C . TRP A 1 185 ? -14.913 9.712 9.149 1.00 92.06 185 TRP A C 1
ATOM 1398 O O . TRP A 1 185 ? -14.829 9.631 7.921 1.00 92.06 185 TRP A O 1
ATOM 1408 N N . PRO A 1 186 ? -14.749 8.625 9.932 1.00 90.75 186 PRO A N 1
ATOM 1409 C CA . PRO A 1 186 ? -14.287 7.330 9.423 1.00 90.75 186 PRO A CA 1
ATOM 1410 C C . PRO A 1 186 ? -15.194 6.788 8.315 1.00 90.75 186 PRO A C 1
ATOM 1412 O O . PRO A 1 186 ? -14.712 6.461 7.236 1.00 90.75 186 PRO A O 1
ATOM 1415 N N . ARG A 1 187 ? -16.518 6.807 8.516 1.00 92.38 187 ARG A N 1
ATOM 1416 C CA . ARG A 1 187 ? -17.491 6.331 7.521 1.00 92.38 187 ARG A CA 1
ATOM 1417 C C . ARG A 1 187 ? -17.449 7.121 6.217 1.00 92.38 187 ARG A C 1
ATOM 1419 O O . ARG A 1 187 ? -17.441 6.521 5.150 1.00 92.38 187 ARG A O 1
ATOM 1426 N N . GLY A 1 188 ? -17.383 8.452 6.301 1.00 93.81 188 GLY A N 1
ATOM 1427 C CA . GLY A 1 188 ? -17.290 9.315 5.121 1.00 93.81 188 GLY A CA 1
ATOM 1428 C C . GLY A 1 188 ? -16.018 9.040 4.321 1.00 93.81 188 GLY A C 1
ATOM 1429 O O . GLY A 1 188 ? -16.075 8.904 3.100 1.00 93.81 188 GLY A O 1
ATOM 1430 N N . THR A 1 189 ? -14.885 8.871 5.010 1.00 93.31 189 THR A N 1
ATOM 1431 C CA . THR A 1 189 ? -13.637 8.431 4.374 1.00 93.31 189 THR A CA 1
ATOM 1432 C C . THR A 1 189 ? -13.775 7.031 3.777 1.00 93.31 189 THR A C 1
ATOM 1434 O O . THR A 1 189 ? -13.320 6.812 2.661 1.00 93.31 189 THR A O 1
ATOM 1437 N N . GLY A 1 190 ? -14.438 6.099 4.465 1.00 93.38 190 GLY A N 1
ATOM 1438 C CA . GLY A 1 190 ? -14.678 4.746 3.969 1.00 93.38 190 GLY A CA 1
ATOM 1439 C C . GLY A 1 190 ? -15.467 4.723 2.659 1.00 93.38 190 GLY A C 1
ATOM 1440 O O . GLY A 1 190 ? -15.015 4.114 1.692 1.00 93.38 190 GLY A O 1
ATOM 1441 N N . VAL A 1 191 ? -16.584 5.459 2.590 1.00 96.25 191 VAL A N 1
ATOM 1442 C CA . VAL A 1 191 ? -17.358 5.630 1.346 1.00 96.25 191 VAL A CA 1
ATOM 1443 C C . VAL A 1 191 ? -16.488 6.244 0.254 1.00 96.25 191 VAL A C 1
ATOM 1445 O O . VAL A 1 191 ? -16.442 5.712 -0.849 1.00 96.25 191 VAL A O 1
ATOM 1448 N N . ALA A 1 192 ? -15.757 7.322 0.557 1.00 94.88 192 ALA A N 1
ATOM 1449 C CA . ALA A 1 192 ? -14.900 7.979 -0.427 1.00 94.88 192 ALA A CA 1
ATOM 1450 C C . ALA A 1 192 ? -13.845 7.022 -1.010 1.00 94.88 192 ALA A C 1
ATOM 1452 O O . ALA A 1 192 ? -13.644 7.016 -2.222 1.00 94.88 192 ALA A O 1
ATOM 1453 N N . LEU A 1 193 ? -13.214 6.182 -0.182 1.00 93.06 193 LEU A N 1
ATOM 1454 C CA . LEU A 1 193 ? -12.238 5.189 -0.641 1.00 93.06 193 LEU A CA 1
ATOM 1455 C C . LEU A 1 193 ? -12.865 4.129 -1.548 1.00 93.06 193 LEU A C 1
ATOM 1457 O O . LEU A 1 193 ? -12.280 3.800 -2.578 1.00 93.06 193 LEU A O 1
ATOM 1461 N N . LEU A 1 194 ? -14.053 3.624 -1.203 1.00 95.69 194 LEU A N 1
ATOM 1462 C CA . LEU A 1 194 ? -14.764 2.660 -2.047 1.00 95.69 194 LEU A CA 1
ATOM 1463 C C . LEU A 1 194 ? -15.199 3.279 -3.376 1.00 95.69 194 LEU A C 1
ATOM 1465 O O . LEU A 1 194 ? -15.045 2.646 -4.418 1.00 95.69 194 LEU A O 1
ATOM 1469 N N . THR A 1 195 ? -15.675 4.525 -3.359 1.00 95.56 195 THR A N 1
ATOM 1470 C CA . THR A 1 195 ? -16.020 5.260 -4.579 1.00 95.56 195 THR A CA 1
ATOM 1471 C C . THR A 1 195 ? -14.791 5.461 -5.461 1.00 95.56 195 THR A C 1
ATOM 1473 O O . THR A 1 195 ? -14.858 5.200 -6.657 1.00 95.56 195 THR A O 1
ATOM 1476 N N . VAL A 1 196 ? -13.653 5.869 -4.890 1.00 91.25 196 VAL A N 1
ATOM 1477 C CA . VAL A 1 196 ? -12.396 6.024 -5.640 1.00 91.25 196 VAL A CA 1
ATOM 1478 C C . VAL A 1 196 ? -11.930 4.686 -6.214 1.00 91.25 196 VAL A C 1
ATOM 1480 O O . VAL A 1 196 ? -11.556 4.638 -7.381 1.00 91.25 196 VAL A O 1
ATOM 1483 N N . ALA A 1 197 ? -12.000 3.597 -5.447 1.00 91.81 197 ALA A N 1
ATOM 1484 C CA . ALA A 1 197 ? -11.654 2.262 -5.933 1.00 91.81 197 ALA A CA 1
ATOM 1485 C C . ALA A 1 197 ? -12.561 1.815 -7.095 1.00 91.81 197 ALA A C 1
ATOM 1487 O O . ALA A 1 197 ? -12.069 1.301 -8.100 1.00 91.81 197 ALA A O 1
ATOM 1488 N N . ALA A 1 198 ? -13.871 2.057 -6.990 1.00 93.94 198 ALA A N 1
ATOM 1489 C CA . ALA A 1 198 ? -14.829 1.750 -8.048 1.00 93.94 198 ALA A CA 1
ATOM 1490 C C . ALA A 1 198 ? -14.578 2.588 -9.311 1.00 93.94 198 ALA A C 1
ATOM 1492 O O . ALA A 1 198 ? -14.530 2.039 -10.409 1.00 93.94 198 ALA A O 1
ATOM 1493 N N . LEU A 1 199 ? -14.358 3.899 -9.162 1.00 92.06 199 LEU A N 1
ATOM 1494 C CA . LEU A 1 199 ? -14.026 4.788 -10.278 1.00 92.06 199 LEU A CA 1
ATOM 1495 C C . LEU A 1 199 ? -12.708 4.394 -10.947 1.00 92.06 199 LEU A C 1
ATOM 1497 O O . LEU A 1 199 ? -12.622 4.401 -12.172 1.00 92.06 199 LEU A O 1
ATOM 1501 N N . PHE A 1 200 ? -11.700 4.010 -10.162 1.00 87.31 200 PHE A N 1
ATOM 1502 C CA . PHE A 1 200 ? -10.429 3.531 -10.693 1.00 87.31 200 PHE A CA 1
ATOM 1503 C C . PHE A 1 200 ? -10.631 2.282 -11.552 1.00 87.31 200 PHE A C 1
ATOM 1505 O O . PHE A 1 200 ? -10.160 2.245 -12.684 1.00 87.31 200 PHE A O 1
ATOM 1512 N N . LEU A 1 201 ? -11.377 1.286 -11.059 1.00 89.69 201 LEU A N 1
ATOM 1513 C CA . LEU A 1 201 ? -11.703 0.094 -11.845 1.00 89.69 201 LEU A CA 1
ATOM 1514 C C . LEU A 1 201 ? -12.453 0.456 -13.132 1.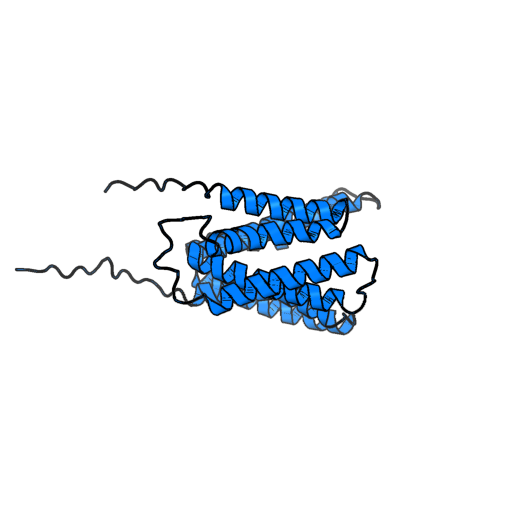00 89.69 201 LEU A C 1
ATOM 1516 O O . LEU A 1 201 ? -12.067 0.003 -14.204 1.00 89.69 201 LEU A O 1
ATOM 1520 N N . LEU A 1 202 ? -13.475 1.309 -13.050 1.00 91.50 202 LEU A N 1
ATOM 1521 C CA . LEU A 1 202 ? -14.253 1.725 -14.221 1.00 91.50 202 LEU A CA 1
ATOM 1522 C C . LEU A 1 202 ? -13.398 2.432 -15.279 1.00 91.50 202 LEU A C 1
ATOM 1524 O O . LEU A 1 202 ? -13.593 2.203 -16.469 1.00 91.50 202 LEU A O 1
ATOM 1528 N N . MET A 1 203 ? -12.453 3.273 -14.856 1.00 89.06 203 MET A N 1
ATOM 1529 C CA . MET A 1 203 ? -11.611 4.040 -15.771 1.00 89.06 203 MET A CA 1
ATOM 1530 C C . MET A 1 203 ? -10.466 3.207 -16.359 1.00 89.06 203 MET A C 1
ATOM 1532 O O . MET A 1 203 ? -10.144 3.356 -17.535 1.00 89.06 203 MET A O 1
ATOM 1536 N N . PHE A 1 204 ? -9.840 2.339 -15.560 1.00 85.44 204 PHE A N 1
ATOM 1537 C CA . PHE A 1 204 ? -8.624 1.634 -15.971 1.00 85.44 204 PHE A CA 1
ATOM 1538 C C . PHE A 1 204 ? -8.869 0.251 -16.572 1.00 85.44 204 PHE A C 1
ATOM 1540 O O . PHE A 1 204 ? -8.062 -0.175 -17.394 1.00 85.44 204 PHE A O 1
ATOM 1547 N N . VAL A 1 205 ? -9.972 -0.435 -16.250 1.00 87.44 205 VAL A N 1
ATOM 1548 C CA . VAL A 1 205 ? -10.280 -1.744 -16.855 1.00 87.44 205 VAL A CA 1
ATOM 1549 C C . VAL A 1 205 ? -10.353 -1.673 -18.389 1.00 87.44 205 VAL A C 1
ATOM 1551 O O . VAL A 1 205 ? -9.699 -2.501 -19.022 1.00 87.44 205 VAL A O 1
ATOM 1554 N N . PRO A 1 206 ? -11.038 -0.694 -19.019 1.00 89.50 206 PRO A N 1
ATOM 1555 C CA . PRO A 1 206 ? -11.049 -0.579 -20.479 1.00 89.50 206 PRO A CA 1
ATOM 1556 C C . PRO A 1 206 ? -9.644 -0.391 -21.064 1.00 89.50 206 PRO A C 1
ATOM 1558 O O . PRO A 1 206 ? -9.284 -1.056 -22.030 1.00 89.50 206 PRO A O 1
ATOM 1561 N N . VAL A 1 207 ? -8.822 0.448 -20.422 1.00 86.81 207 VAL A N 1
ATOM 1562 C CA . VAL A 1 207 ? -7.435 0.712 -20.838 1.00 86.81 207 VAL A CA 1
ATOM 1563 C C . VAL A 1 207 ? -6.576 -0.550 -20.734 1.00 86.81 207 VAL A C 1
ATOM 1565 O O . VAL A 1 207 ? -5.731 -0.797 -21.593 1.00 86.81 207 VAL A O 1
ATOM 1568 N N . TRP A 1 208 ? -6.773 -1.363 -19.696 1.00 84.50 208 TRP A N 1
ATOM 1569 C CA . TRP A 1 208 ? -6.041 -2.620 -19.521 1.00 84.50 208 TRP A CA 1
ATOM 1570 C C . TRP A 1 208 ? -6.421 -3.666 -20.565 1.00 84.50 208 TRP A C 1
ATOM 1572 O O . TRP A 1 208 ? -5.538 -4.359 -21.074 1.00 84.50 208 TRP A O 1
ATOM 1582 N N . VAL A 1 209 ? -7.713 -3.748 -20.900 1.00 85.50 209 VAL A N 1
ATOM 1583 C CA . VAL A 1 209 ? -8.223 -4.626 -21.960 1.00 85.50 209 VAL A CA 1
ATOM 1584 C C . VAL A 1 209 ? -7.652 -4.204 -23.313 1.00 85.50 209 VAL A C 1
ATOM 1586 O O . VAL A 1 209 ? -7.132 -5.043 -24.042 1.00 85.50 209 VAL A O 1
ATOM 1589 N N . GLU A 1 210 ? -7.670 -2.907 -23.621 1.00 91.00 210 GLU A N 1
ATOM 1590 C CA . GLU A 1 210 ? -7.141 -2.375 -24.881 1.00 91.00 210 GLU A CA 1
ATOM 1591 C C . GLU A 1 210 ? -5.626 -2.587 -25.010 1.00 91.00 210 GLU A C 1
ATOM 1593 O O . GLU A 1 210 ? -5.137 -3.017 -26.055 1.00 91.00 210 GLU A O 1
ATOM 1598 N N . ARG A 1 211 ? -4.867 -2.376 -23.927 1.00 86.88 211 ARG A N 1
ATOM 1599 C CA . ARG A 1 211 ? -3.411 -2.597 -23.910 1.00 86.88 211 ARG A CA 1
ATOM 1600 C C . ARG A 1 211 ? -2.993 -4.067 -23.901 1.00 86.88 211 ARG A C 1
ATOM 1602 O O . ARG A 1 211 ? -1.794 -4.329 -23.870 1.00 86.88 211 ARG A O 1
ATOM 1609 N N . SER A 1 212 ? -3.938 -5.010 -23.931 1.00 85.38 212 SER A N 1
ATOM 1610 C CA . SER A 1 212 ? -3.653 -6.451 -23.928 1.00 85.38 212 SER A CA 1
ATOM 1611 C C . SER A 1 212 ? -2.703 -6.862 -22.793 1.00 85.38 212 SER A C 1
ATOM 1613 O O . SER A 1 212 ? -1.797 -7.673 -22.993 1.00 85.38 212 SER A O 1
ATOM 1615 N N . MET A 1 213 ? -2.872 -6.273 -21.598 1.00 81.56 213 MET A N 1
ATOM 1616 C CA . MET A 1 213 ? -2.046 -6.640 -20.444 1.00 81.56 213 MET A CA 1
ATOM 1617 C C . MET A 1 213 ? -2.190 -8.134 -20.149 1.00 81.56 213 MET A C 1
ATOM 1619 O O . MET A 1 213 ? -3.300 -8.674 -20.153 1.00 81.56 213 MET A O 1
ATOM 1623 N N . LYS A 1 214 ? -1.072 -8.798 -19.829 1.00 85.75 214 LYS A N 1
ATOM 1624 C CA . LYS A 1 214 ? -1.121 -10.169 -19.320 1.00 85.75 214 LYS A CA 1
ATOM 1625 C C . LYS A 1 214 ? -1.969 -10.179 -18.038 1.00 85.75 214 LYS A C 1
ATOM 1627 O O . LYS A 1 214 ? -1.822 -9.317 -17.172 1.00 85.75 214 LYS A O 1
ATOM 1632 N N . LEU A 1 215 ? -2.843 -11.178 -17.901 1.00 82.69 215 LEU A N 1
ATOM 1633 C CA . LEU A 1 215 ? -3.713 -11.349 -16.732 1.00 82.69 215 LEU A CA 1
ATOM 1634 C C . LEU A 1 215 ? -2.985 -11.229 -15.372 1.00 82.69 215 LEU A C 1
ATOM 1636 O O . LEU A 1 215 ? -3.518 -10.535 -14.505 1.00 82.69 215 LEU A O 1
ATOM 1640 N N . PRO A 1 216 ? -1.798 -11.836 -15.144 1.00 75.69 216 PRO A N 1
ATOM 1641 C CA . PRO A 1 216 ? -1.094 -11.683 -13.870 1.00 75.69 216 PRO A CA 1
ATOM 1642 C C . PRO A 1 216 ? -0.706 -10.234 -13.561 1.00 75.69 216 PRO A C 1
ATOM 1644 O O . PRO A 1 216 ? -0.832 -9.824 -12.412 1.00 75.69 216 PRO A O 1
ATOM 1647 N N . ASP A 1 217 ? -0.309 -9.439 -14.556 1.00 78.69 217 ASP A N 1
ATOM 1648 C CA . ASP A 1 217 ? 0.082 -8.037 -14.352 1.00 78.69 217 ASP A CA 1
ATOM 1649 C C . ASP A 1 217 ? -1.135 -7.165 -14.021 1.00 78.69 217 ASP A C 1
ATOM 1651 O O . ASP A 1 217 ? -1.072 -6.286 -13.154 1.00 78.69 217 ASP A O 1
ATOM 1655 N N . LEU A 1 218 ? -2.276 -7.459 -14.655 1.00 83.94 218 LEU A N 1
ATOM 1656 C CA . LEU A 1 218 ? -3.561 -6.838 -14.338 1.00 83.94 218 LEU A CA 1
ATOM 1657 C C . LEU A 1 218 ? -3.971 -7.158 -12.897 1.00 83.94 218 LEU A C 1
ATOM 1659 O O . LEU A 1 218 ? -4.280 -6.248 -12.126 1.00 83.94 218 LEU A O 1
ATOM 1663 N N . LEU A 1 219 ? -3.939 -8.437 -12.512 1.00 83.19 219 LEU A N 1
ATOM 1664 C CA . LEU A 1 219 ? -4.279 -8.874 -11.156 1.00 83.19 219 LEU A CA 1
ATOM 1665 C C . LEU A 1 219 ? -3.311 -8.308 -10.116 1.00 83.19 219 LEU A C 1
ATOM 1667 O O . LEU A 1 219 ? -3.746 -7.929 -9.030 1.00 83.19 219 LEU A O 1
ATOM 1671 N N . LEU A 1 220 ? -2.021 -8.211 -10.439 1.00 80.50 220 LEU A N 1
ATOM 1672 C CA . LEU A 1 220 ? -1.003 -7.632 -9.567 1.00 80.50 220 LEU A CA 1
ATOM 1673 C C . LEU A 1 220 ? -1.285 -6.148 -9.333 1.00 80.50 220 LEU A C 1
ATOM 1675 O O . LEU A 1 220 ? -1.344 -5.701 -8.188 1.00 80.50 220 LEU A O 1
ATOM 1679 N N . THR A 1 221 ? -1.538 -5.405 -10.410 1.00 81.19 221 THR A N 1
ATOM 1680 C CA . THR A 1 221 ? -1.873 -3.977 -10.359 1.00 81.19 221 THR A CA 1
ATOM 1681 C C . THR A 1 221 ? -3.163 -3.744 -9.577 1.00 81.19 221 THR A C 1
ATOM 1683 O O . THR A 1 221 ? -3.209 -2.896 -8.684 1.00 81.19 221 THR A O 1
ATOM 1686 N N . ALA A 1 222 ? -4.203 -4.537 -9.849 1.00 83.56 222 ALA A N 1
ATOM 1687 C CA . ALA A 1 222 ? -5.462 -4.475 -9.118 1.00 83.56 222 ALA A CA 1
ATOM 1688 C C . ALA A 1 222 ? -5.261 -4.814 -7.633 1.00 83.56 222 ALA A C 1
ATOM 1690 O O . ALA A 1 222 ? -5.783 -4.117 -6.767 1.00 83.56 222 ALA A O 1
ATOM 1691 N N . THR A 1 223 ? -4.456 -5.825 -7.310 1.00 84.31 223 THR A N 1
ATOM 1692 C CA . THR A 1 223 ? -4.177 -6.205 -5.918 1.00 84.31 223 THR A CA 1
ATOM 1693 C C . THR A 1 223 ? -3.422 -5.104 -5.181 1.00 84.31 223 THR A C 1
ATOM 1695 O O . THR A 1 223 ? -3.798 -4.756 -4.069 1.00 84.31 223 THR A O 1
ATOM 1698 N N . LEU A 1 224 ? -2.397 -4.506 -5.789 1.00 81.44 224 LEU A N 1
ATOM 1699 C CA . LEU A 1 224 ? -1.597 -3.459 -5.145 1.00 81.44 224 LEU A CA 1
ATOM 1700 C C . LEU A 1 224 ? -2.356 -2.145 -4.963 1.00 81.44 224 LEU A C 1
ATOM 1702 O O . LEU A 1 224 ? -2.098 -1.429 -3.998 1.00 81.44 224 LEU A O 1
ATOM 1706 N N . LEU A 1 225 ? -3.275 -1.816 -5.871 1.00 82.38 225 LEU A N 1
ATOM 1707 C CA . LEU A 1 225 ? -3.960 -0.524 -5.859 1.00 82.38 225 LEU A CA 1
ATOM 1708 C C . LEU A 1 225 ? -5.365 -0.601 -5.256 1.00 82.38 225 LEU A C 1
ATOM 1710 O O . LEU A 1 225 ? -5.720 0.231 -4.423 1.00 82.38 225 LEU A O 1
ATOM 1714 N N . ILE A 1 226 ? -6.167 -1.597 -5.635 1.00 87.94 226 ILE A N 1
ATOM 1715 C CA . ILE A 1 226 ? -7.586 -1.678 -5.262 1.00 87.94 226 ILE A CA 1
ATOM 1716 C C . ILE A 1 226 ? -7.778 -2.326 -3.899 1.00 87.94 226 ILE A C 1
ATOM 1718 O O . ILE A 1 226 ? -8.539 -1.801 -3.084 1.00 87.94 226 ILE A O 1
ATOM 1722 N N . VAL A 1 227 ? -7.099 -3.443 -3.620 1.00 86.31 227 VAL A N 1
ATOM 1723 C CA . VAL A 1 227 ? -7.310 -4.182 -2.363 1.00 86.31 227 VAL A CA 1
ATOM 1724 C C . VAL A 1 227 ? -7.039 -3.300 -1.140 1.00 86.31 227 VAL A C 1
ATOM 1726 O O . VAL A 1 227 ? -7.895 -3.288 -0.253 1.00 86.31 227 VAL A O 1
ATOM 1729 N N . PRO A 1 228 ? -5.965 -2.482 -1.085 1.00 84.00 228 PRO A N 1
ATOM 1730 C CA . PRO A 1 228 ? -5.754 -1.575 0.032 1.00 84.00 228 PRO A CA 1
ATOM 1731 C C . PRO A 1 228 ? -6.886 -0.573 0.242 1.00 84.00 228 PRO A C 1
ATOM 1733 O O . PRO A 1 228 ? -7.319 -0.363 1.377 1.00 84.00 228 PRO A O 1
ATOM 1736 N N . LEU A 1 229 ? -7.392 0.022 -0.840 1.00 88.38 229 LEU A N 1
ATOM 1737 C CA . LEU A 1 229 ? -8.484 0.995 -0.792 1.00 88.38 229 LEU A CA 1
ATOM 1738 C C . LEU A 1 229 ? -9.783 0.340 -0.313 1.00 88.38 229 LEU A C 1
ATOM 1740 O O . LEU A 1 229 ? -10.446 0.872 0.579 1.00 88.38 229 LEU A O 1
ATOM 1744 N N . VAL A 1 230 ? -10.114 -0.835 -0.855 1.00 91.31 230 VAL A N 1
ATOM 1745 C CA . VAL A 1 230 ? -11.337 -1.575 -0.516 1.00 91.31 230 VAL A CA 1
ATOM 1746 C C . VAL A 1 230 ? -11.290 -2.099 0.914 1.00 91.31 230 VAL A C 1
ATOM 1748 O O . VAL A 1 230 ? -12.230 -1.870 1.675 1.00 91.31 230 VAL A O 1
ATOM 1751 N N . ALA A 1 231 ? -10.197 -2.752 1.311 1.00 86.69 231 ALA A N 1
ATOM 1752 C CA . ALA A 1 231 ? -10.033 -3.287 2.660 1.00 86.69 231 ALA A CA 1
ATOM 1753 C C . ALA A 1 231 ? -10.107 -2.169 3.711 1.00 86.69 231 ALA A C 1
ATOM 1755 O O . ALA A 1 231 ? -10.844 -2.286 4.693 1.00 86.69 231 ALA A O 1
ATOM 1756 N N . THR A 1 232 ? -9.414 -1.052 3.468 1.00 86.62 232 THR A N 1
ATOM 1757 C CA . THR A 1 232 ? -9.451 0.120 4.354 1.00 86.62 232 THR A CA 1
ATOM 1758 C C . THR A 1 232 ? -10.842 0.751 4.397 1.00 86.62 232 THR A C 1
ATOM 1760 O O . THR A 1 232 ? -11.346 1.061 5.478 1.00 86.62 232 THR A O 1
ATOM 1763 N N . GLY A 1 233 ? -11.491 0.912 3.240 1.00 91.44 233 GLY A N 1
ATOM 1764 C CA . GLY A 1 233 ? -12.832 1.484 3.144 1.00 91.44 233 GLY A CA 1
ATOM 1765 C C . GLY A 1 233 ? -13.870 0.657 3.900 1.00 91.44 233 GLY A C 1
ATOM 1766 O O . GLY A 1 233 ? -14.614 1.191 4.723 1.00 91.44 233 GLY A O 1
ATOM 1767 N N . MET A 1 234 ? -13.855 -0.662 3.703 1.00 92.81 234 MET A N 1
ATOM 1768 C CA . MET A 1 234 ? -14.727 -1.601 4.413 1.00 92.81 234 MET A CA 1
ATOM 1769 C C . MET A 1 234 ? -14.471 -1.603 5.922 1.00 92.81 234 MET A C 1
ATOM 1771 O O . MET A 1 234 ? -15.425 -1.621 6.702 1.00 92.81 234 MET A O 1
ATOM 1775 N N . ALA A 1 235 ? -13.206 -1.555 6.351 1.00 88.12 235 ALA A N 1
ATOM 1776 C CA . ALA A 1 235 ? -12.860 -1.496 7.769 1.00 88.12 235 ALA A CA 1
ATOM 1777 C C . ALA A 1 235 ? -13.399 -0.217 8.438 1.00 88.12 235 ALA A C 1
ATOM 1779 O O . ALA A 1 235 ? -13.984 -0.288 9.518 1.00 88.12 235 ALA A O 1
ATOM 1780 N N . LEU A 1 236 ? -13.281 0.935 7.770 1.00 89.62 236 LEU A N 1
ATOM 1781 C CA . LEU A 1 236 ? -13.797 2.215 8.268 1.00 89.62 236 LEU A CA 1
ATOM 1782 C C . LEU A 1 236 ? -15.331 2.291 8.310 1.00 89.62 236 LEU A C 1
ATOM 1784 O O . LEU A 1 236 ? -15.885 2.973 9.170 1.00 89.62 236 LEU A O 1
ATOM 1788 N N . LEU A 1 237 ? -16.028 1.612 7.395 1.00 92.81 237 LEU A N 1
ATOM 1789 C CA . LEU A 1 237 ? -17.495 1.548 7.407 1.00 92.81 237 LEU A CA 1
ATOM 1790 C C . LEU A 1 237 ? -18.036 0.691 8.555 1.00 92.81 237 LEU A C 1
ATOM 1792 O O . LEU A 1 237 ? -19.108 0.987 9.088 1.00 92.81 237 LEU A O 1
ATOM 1796 N N . ARG A 1 238 ? -17.295 -0.358 8.931 1.00 89.25 238 ARG A N 1
ATOM 1797 C CA . ARG A 1 238 ? -17.657 -1.278 10.019 1.00 89.25 238 ARG A CA 1
ATOM 1798 C C . ARG A 1 238 ? -17.475 -0.679 11.405 1.00 89.25 238 ARG A C 1
ATOM 1800 O O . ARG A 1 238 ? -18.163 -1.105 12.327 1.00 89.25 238 ARG A O 1
ATOM 1807 N N . GLU A 1 239 ? -16.602 0.311 11.565 1.00 84.12 239 GLU A N 1
ATOM 1808 C CA . GLU A 1 239 ? -16.573 1.099 12.793 1.00 84.12 239 GLU A CA 1
ATOM 1809 C C . GLU A 1 239 ? -17.874 1.907 12.906 1.00 84.12 239 GLU A C 1
ATOM 1811 O O . GLU A 1 239 ? -18.072 2.954 12.278 1.00 84.12 239 GLU A O 1
ATOM 1816 N N . GLY A 1 240 ? -18.805 1.378 13.700 1.00 68.19 240 GLY A N 1
ATOM 1817 C CA . GLY A 1 240 ? -20.004 2.093 14.106 1.00 68.19 240 GLY A CA 1
ATOM 1818 C C . GLY A 1 240 ? -19.666 3.374 14.871 1.00 68.19 240 GLY A C 1
ATOM 1819 O O . GLY A 1 240 ? -18.543 3.523 15.366 1.00 68.19 240 GLY A O 1
ATOM 1820 N N . PRO A 1 2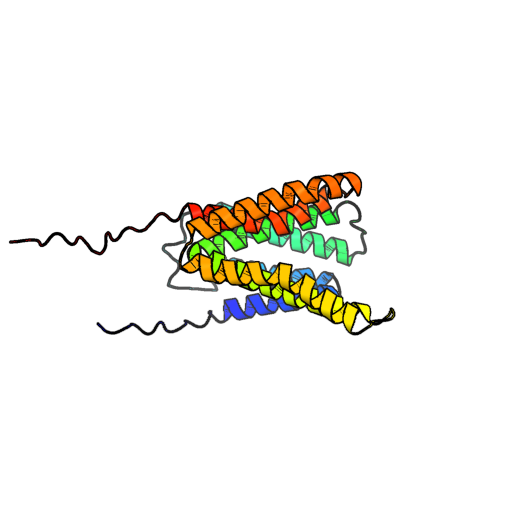41 ? -20.616 4.321 14.987 1.00 65.31 241 PRO A N 1
ATOM 1821 C CA . PRO A 1 241 ? -20.522 5.319 16.030 1.00 65.31 241 PRO A CA 1
ATOM 1822 C C . PRO A 1 241 ? -20.472 4.527 17.336 1.00 65.31 241 PRO A C 1
ATOM 1824 O O . PRO A 1 241 ? -21.459 3.913 17.727 1.00 65.31 241 PRO A O 1
ATOM 1827 N N . GLN A 1 242 ? -19.296 4.478 17.963 1.00 59.69 242 GLN A N 1
ATOM 1828 C CA . GLN A 1 242 ? -19.182 4.229 19.392 1.00 59.69 242 GLN A CA 1
ATOM 1829 C C . GLN A 1 242 ? -19.894 5.411 20.044 1.00 59.69 242 GLN A C 1
ATOM 1831 O O . GLN A 1 242 ? -19.279 6.420 20.380 1.00 59.69 242 GLN A O 1
ATOM 1836 N N . LEU A 1 243 ? -21.224 5.357 20.033 1.00 50.53 243 LEU A N 1
ATOM 1837 C CA . LEU A 1 243 ? -22.071 6.203 20.840 1.00 50.53 243 LEU A CA 1
ATOM 1838 C C . LEU A 1 243 ? -21.613 5.916 22.258 1.00 50.53 243 LEU A C 1
ATOM 1840 O O . LEU A 1 243 ? -21.753 4.779 22.681 1.00 50.53 243 LEU A O 1
ATOM 1844 N N . GLU A 1 244 ? -20.910 6.869 22.868 1.00 52.75 244 GLU A N 1
ATOM 1845 C CA . GLU A 1 244 ? -21.161 7.404 24.215 1.00 52.75 244 GLU A CA 1
ATOM 1846 C C . GLU A 1 244 ? -21.721 6.453 25.300 1.00 52.75 244 GLU A C 1
ATOM 1848 O O . GLU A 1 244 ? -22.353 6.909 26.247 1.00 52.75 244 GLU A O 1
ATOM 1853 N N . GLU A 1 245 ? -21.459 5.146 25.244 1.00 53.34 245 GLU A N 1
ATOM 1854 C CA . GLU A 1 245 ? -21.818 4.182 26.292 1.00 53.34 245 GLU A CA 1
ATOM 1855 C C . GLU A 1 245 ? -20.951 4.373 27.546 1.00 53.34 245 GLU A C 1
ATOM 1857 O O . GLU A 1 245 ? -21.313 3.898 28.614 1.00 53.34 245 GLU A O 1
ATOM 1862 N N . ASP A 1 246 ? -19.881 5.171 27.462 1.00 53.91 246 ASP A N 1
ATOM 1863 C CA . ASP A 1 246 ? -19.122 5.658 28.625 1.00 53.91 246 ASP A CA 1
ATOM 1864 C C . ASP A 1 246 ? -19.813 6.830 29.361 1.00 53.91 246 ASP A C 1
ATOM 1866 O O . ASP A 1 246 ? -19.316 7.291 30.388 1.00 53.91 246 ASP A O 1
ATOM 1870 N N . GLY A 1 247 ? -20.943 7.344 28.854 1.00 57.94 247 GLY A N 1
ATOM 1871 C CA . GLY A 1 247 ? -21.664 8.483 29.441 1.00 57.94 247 GLY A CA 1
ATOM 1872 C C . GLY A 1 247 ? -22.905 8.124 30.261 1.00 57.94 247 GLY A C 1
ATOM 1873 O O . GLY A 1 247 ? -23.355 8.935 31.066 1.00 57.94 247 GLY A O 1
ATOM 1874 N N . ALA A 1 248 ? -23.455 6.920 30.095 1.00 58.78 248 ALA A N 1
ATOM 1875 C CA . ALA A 1 248 ? -24.604 6.449 30.861 1.00 58.78 248 ALA A CA 1
ATOM 1876 C C . ALA A 1 248 ? -24.141 5.461 31.934 1.00 58.78 248 ALA A C 1
ATOM 1878 O O . ALA A 1 248 ? -24.498 4.287 31.909 1.00 58.78 248 ALA A O 1
ATOM 1879 N N . SER A 1 249 ? -23.333 5.930 32.889 1.00 63.34 249 SER A N 1
ATOM 1880 C CA . SER A 1 249 ? -23.305 5.269 34.192 1.00 63.34 249 SER A CA 1
ATOM 1881 C C . SER A 1 249 ? -24.678 5.541 34.812 1.00 63.34 249 SER A C 1
ATOM 1883 O O . SER A 1 249 ? -24.977 6.710 35.067 1.00 63.34 249 SER A O 1
ATOM 1885 N N . PRO A 1 250 ? -25.575 4.546 34.961 1.00 65.56 250 PRO A N 1
ATOM 1886 C CA . PRO A 1 250 ? -26.772 4.771 35.746 1.00 65.56 250 PRO A CA 1
ATOM 1887 C C . PRO A 1 250 ? -26.278 5.106 37.148 1.00 65.56 250 PRO A C 1
ATOM 1889 O O . PRO A 1 250 ? -25.591 4.288 37.761 1.00 65.56 250 PRO A O 1
ATOM 1892 N N . ASP A 1 251 ? -26.579 6.315 37.620 1.00 65.00 251 ASP A N 1
ATOM 1893 C CA . ASP A 1 251 ? -26.492 6.643 39.035 1.00 65.00 251 ASP A CA 1
ATOM 1894 C C . ASP A 1 251 ? -27.160 5.495 39.799 1.00 65.00 251 ASP A C 1
ATOM 1896 O O . ASP A 1 251 ? -28.383 5.325 39.778 1.00 65.00 251 ASP A O 1
ATOM 1900 N N . VAL A 1 252 ? -26.336 4.654 40.424 1.00 64.88 252 VAL A N 1
ATOM 1901 C CA . VAL A 1 252 ? -26.783 3.669 41.398 1.00 64.88 252 VAL A CA 1
ATOM 1902 C C . VAL A 1 252 ? -27.144 4.487 42.627 1.00 64.88 252 VAL A C 1
ATOM 1904 O O . VAL A 1 252 ? -26.324 4.718 43.511 1.00 64.88 252 VAL A O 1
ATOM 1907 N N . ALA A 1 253 ? -28.370 5.003 42.625 1.00 64.81 253 ALA A N 1
ATOM 1908 C CA . ALA A 1 253 ? -29.014 5.527 43.809 1.00 64.81 253 ALA A CA 1
ATOM 1909 C C . ALA A 1 253 ? -29.301 4.341 44.742 1.00 64.81 253 ALA A C 1
ATOM 1911 O O . ALA A 1 253 ? -30.215 3.551 44.495 1.00 64.81 253 ALA A O 1
ATOM 1912 N N . GLY A 1 254 ? -28.478 4.213 45.781 1.00 64.81 254 GLY A N 1
ATOM 1913 C CA . GLY A 1 254 ? -28.651 3.306 46.911 1.00 64.81 254 GLY A CA 1
ATOM 1914 C C . GLY A 1 254 ? -28.028 3.913 48.152 1.00 64.81 254 GLY A C 1
ATOM 1915 O O . GLY A 1 254 ? -26.801 4.144 48.114 1.00 64.81 254 GLY A O 1
#

Secondary structure (DSSP, 8-state):
---------PPPHHHHHHHHHHHHHHHHHHHT-GGGHHHHHHHHHHHHHHHHTT-S--TT-TTTSSS-HHHHHHHHHHHHHHHHHHHHHHHTT---TTTHHHHHHHHHHHHHHHHHHHHHHHHHHHHHHHHHHHHHHHHHHHHHHHHHHHTTTS---HHHHHHHHHHHHHHHHHHHHHHHHHHH-HHHHHHHHHHHHHHHHHHHHHHHHHTT--HHHHHHHHHHHHHHHHHHHHHHHHS-----TTS-------

Radius of gyration: 21.91 Å; chains: 1; bounding box: 52×47×72 Å

Sequence (254 aa):
MARQAGRVALPPLPGLAAAALVILGVLLSMFVAEGFLALAGLGAFGPGILRELGWLRDHDEFQRQAAHRAGYHAYLIGGLATAFVVSALRSRGETLEDSAGWVMLILVVLWTTWLFSSLLAYWGARKTASAILTVFGLFWIVFVLASIIGTESQDVTVVNMLLASLMGSIVVVPFFVLARKAGRWPRGTGVALLTVAALFLLMFVPVWVERSMKLPDLLLTATLLIVPLVATGMALLREGPQLEEDGASPDVAG